Protein AF-A0A959W815-F1 (afdb_monomer)

Nearest PDB structures (foldseek):
  4oak-assembly1_A  TM=7.491E-01  e=1.387E-05  Enterococcus ga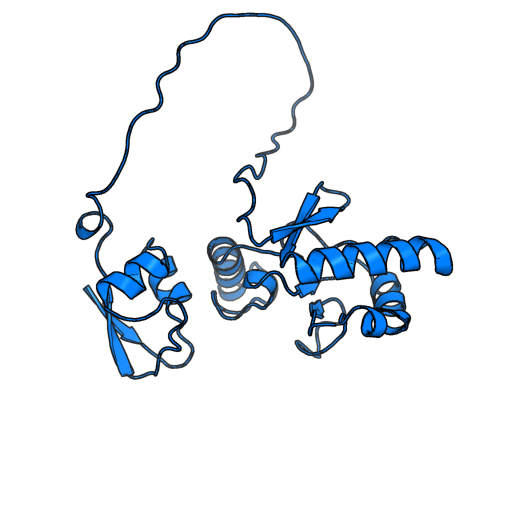llinarum
  4s3j-assembly3_C  TM=9.508E-01  e=6.699E-02  Bacillus cereus ATCC 10876
  4s3j-assembly1_A  TM=9.475E-01  e=1.200E-01  Bacillus cereus ATCC 10876
  4s3j-assembly2_B  TM=9.381E-01  e=1.200E-01  Bacillus cereus ATCC 10876
  4s3k-assembly1_A  TM=8.827E-01  e=1.457E-01  Priestia megaterium QM B1551

Foldseek 3Di:
DKDFAAPPDALQLVQVVQVHHLCRQQVQQVHDSPDDDDGRDIGDDDHPVVVPDDDDDDDDDDDDDDDDDDDDDDDDPDPDDDDDPQWDWDQDPVGTAIAGNLLRVLLNVLQVCCCVVPVDGWDAQDNLQFADALVVLCVQVVCVVVVNHDDGDHRPPDVSVNRFKGFTNDVVNLVSCCVCVVVSQKADDDDVVRSRMIGRPHD

Solvent-accessible surface area (backbone atoms only — not comparable to full-atom values): 11995 Å² total; per-residue (Å²): 90,78,46,68,38,49,87,89,54,37,52,48,32,58,13,52,79,60,77,39,49,33,59,56,42,17,56,70,60,77,47,59,61,86,48,81,62,56,61,74,41,74,44,57,44,73,52,71,77,78,65,67,83,78,86,88,83,79,90,81,84,84,89,79,90,87,79,92,84,86,88,79,94,74,95,71,86,72,89,76,74,80,74,59,91,66,50,21,70,37,69,41,101,90,44,76,43,42,17,26,40,67,46,15,52,30,48,56,51,49,29,52,48,34,40,71,80,70,67,41,78,62,42,52,58,47,90,68,23,26,30,36,54,52,67,58,37,37,57,41,24,54,28,26,77,71,70,78,40,62,94,55,53,58,41,77,66,43,58,26,60,65,12,36,24,35,29,41,65,44,74,66,52,43,55,50,38,75,72,53,20,70,82,45,18,29,38,80,82,59,66,89,88,42,80,43,43,32,35,49,77,62,120

Structure (mmCIF, N/CA/C/O backbone):
data_AF-A0A959W815-F1
#
_entry.id   AF-A0A959W815-F1
#
loop_
_atom_site.group_PDB
_atom_site.id
_atom_site.type_symbol
_atom_site.label_atom_id
_atom_site.label_alt_id
_atom_site.label_comp_id
_atom_site.label_asym_id
_atom_site.label_entity_id
_atom_site.label_seq_id
_atom_site.pdbx_PDB_ins_code
_atom_si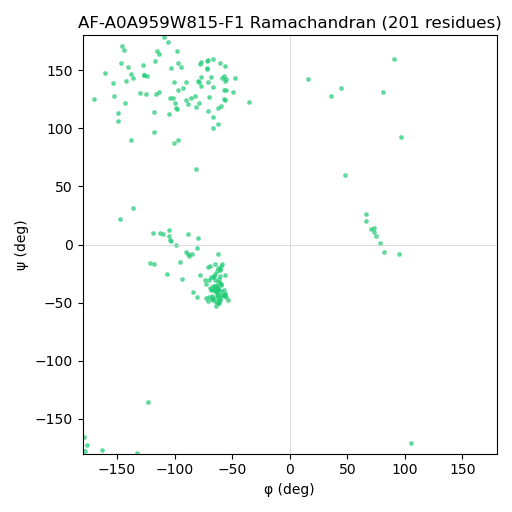te.Cartn_x
_atom_site.Cartn_y
_atom_site.Cartn_z
_atom_site.occupancy
_atom_site.B_iso_or_equiv
_atom_site.auth_seq_id
_atom_site.auth_comp_id
_atom_site.auth_asym_id
_atom_site.auth_atom_id
_atom_site.pdbx_PDB_model_num
ATOM 1 N N . MET A 1 1 ? 17.376 -4.414 -29.721 1.00 73.62 1 MET A N 1
ATOM 2 C CA . MET A 1 1 ? 18.253 -5.310 -28.922 1.00 73.62 1 MET A CA 1
ATOM 3 C C . MET A 1 1 ? 17.485 -6.585 -28.569 1.00 73.62 1 MET A C 1
ATOM 5 O O . MET A 1 1 ? 16.270 -6.580 -28.693 1.00 73.62 1 MET A O 1
ATOM 9 N N . THR A 1 2 ? 18.146 -7.673 -28.166 1.00 80.69 2 THR A N 1
ATOM 10 C CA . THR A 1 2 ? 17.479 -8.880 -27.636 1.00 80.69 2 THR A CA 1
ATOM 11 C C . THR A 1 2 ? 17.875 -9.105 -26.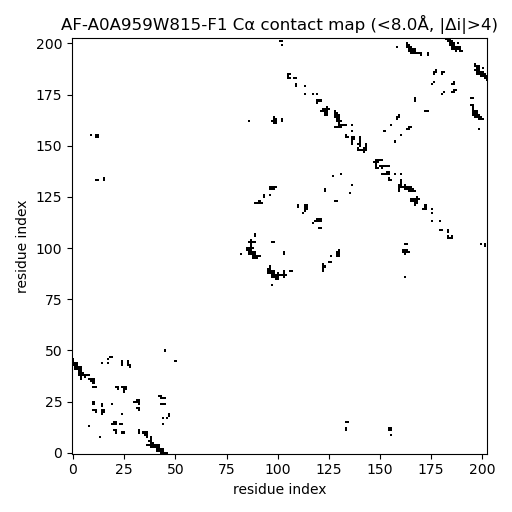182 1.00 80.69 2 THR A C 1
ATOM 13 O O . THR A 1 2 ? 19.069 -9.113 -25.882 1.00 80.69 2 THR A O 1
ATOM 16 N N . HIS A 1 3 ? 16.892 -9.308 -25.308 1.00 74.88 3 HIS A N 1
ATOM 17 C CA . HIS A 1 3 ? 17.060 -9.593 -23.882 1.00 74.88 3 HIS A CA 1
ATOM 18 C C . HIS A 1 3 ? 16.583 -11.015 -23.589 1.00 74.88 3 HIS A C 1
ATOM 20 O O . HIS A 1 3 ? 15.487 -11.384 -24.007 1.00 74.88 3 HIS A O 1
ATOM 26 N N . THR A 1 4 ? 17.380 -11.816 -22.885 1.00 77.81 4 THR A N 1
ATOM 27 C CA . THR A 1 4 ? 16.952 -13.147 -22.431 1.00 77.81 4 THR A CA 1
ATOM 28 C C . THR A 1 4 ? 16.503 -13.043 -20.985 1.00 77.81 4 THR A C 1
ATOM 30 O O . THR A 1 4 ? 17.320 -12.744 -20.120 1.00 77.81 4 THR A O 1
ATOM 33 N N . VAL A 1 5 ? 15.221 -13.315 -20.755 1.00 73.44 5 VAL A N 1
ATOM 34 C CA . VAL A 1 5 ? 14.564 -13.298 -19.446 1.00 73.44 5 VAL A CA 1
ATOM 35 C C . VAL A 1 5 ? 15.285 -14.251 -18.492 1.00 73.44 5 VAL A C 1
ATOM 37 O O . VAL A 1 5 ? 15.417 -15.441 -18.797 1.00 73.44 5 VAL A O 1
ATOM 40 N N . VAL A 1 6 ? 15.715 -13.759 -17.333 1.00 61.84 6 VAL A N 1
ATOM 41 C CA . VAL A 1 6 ? 16.215 -14.592 -16.225 1.00 61.84 6 VAL A CA 1
ATOM 42 C C . VAL A 1 6 ? 15.129 -14.827 -15.168 1.00 61.84 6 VAL A C 1
ATOM 44 O O . VAL A 1 6 ? 14.078 -14.187 -15.184 1.00 61.84 6 VAL A O 1
ATOM 47 N N . ASP A 1 7 ? 15.349 -15.785 -14.264 1.00 54.34 7 ASP A N 1
ATOM 48 C CA . ASP A 1 7 ? 14.388 -16.092 -13.197 1.00 54.34 7 ASP A CA 1
ATOM 49 C C . ASP A 1 7 ? 14.074 -14.847 -12.349 1.00 54.34 7 ASP A C 1
ATOM 51 O O . ASP A 1 7 ? 14.972 -14.222 -11.786 1.00 54.34 7 ASP A O 1
ATOM 55 N N . GLY A 1 8 ? 12.785 -14.512 -12.244 1.00 50.78 8 GLY A N 1
ATOM 56 C CA . GLY A 1 8 ? 12.282 -13.365 -11.482 1.00 50.78 8 GLY A CA 1
ATOM 57 C C . GLY A 1 8 ? 12.054 -12.080 -12.288 1.00 50.78 8 GLY A C 1
ATOM 58 O O . GLY A 1 8 ? 11.459 -11.149 -11.751 1.00 50.78 8 GLY A O 1
ATOM 59 N N . GLU A 1 9 ? 12.457 -12.008 -13.561 1.00 60.44 9 GLU A N 1
ATOM 60 C CA . GLU A 1 9 ? 12.148 -10.843 -14.400 1.00 60.44 9 GLU A CA 1
ATOM 61 C C . GLU A 1 9 ? 10.697 -10.836 -14.908 1.00 60.44 9 GLU A C 1
ATOM 63 O O . GLU A 1 9 ? 10.122 -11.863 -15.272 1.00 60.44 9 GLU A O 1
ATOM 68 N N . THR A 1 10 ? 10.119 -9.637 -14.994 1.00 69.56 10 THR A N 1
ATOM 69 C CA . THR A 1 10 ? 8.756 -9.386 -15.481 1.00 69.56 10 THR A CA 1
ATOM 70 C C . THR A 1 10 ? 8.770 -8.521 -16.741 1.00 69.56 10 THR A C 1
ATOM 72 O O . THR A 1 10 ? 9.723 -7.785 -17.005 1.00 69.56 10 THR A O 1
ATOM 75 N N . LEU A 1 11 ? 7.697 -8.585 -17.536 1.00 71.38 11 LEU A N 1
ATOM 76 C CA . LEU A 1 11 ? 7.580 -7.805 -18.773 1.00 71.38 11 LEU A CA 1
ATOM 77 C C . LEU A 1 11 ? 7.560 -6.295 -18.506 1.00 71.38 11 LEU A C 1
ATOM 79 O O . LEU A 1 11 ? 8.157 -5.531 -19.261 1.00 71.38 11 LEU A O 1
ATOM 83 N N . SER A 1 12 ? 6.939 -5.884 -17.400 1.00 57.88 12 SER A N 1
ATOM 84 C CA . SER A 1 12 ? 6.960 -4.511 -16.894 1.00 57.88 12 SER A CA 1
ATOM 85 C C . SER A 1 12 ? 8.357 -4.088 -16.433 1.00 57.88 12 SER A C 1
ATOM 87 O O . SER A 1 12 ? 8.819 -3.023 -16.836 1.00 57.88 12 SER A O 1
ATOM 89 N N . GLY A 1 13 ? 9.067 -4.930 -15.672 1.00 61.69 13 GLY A N 1
ATOM 90 C CA . GLY A 1 13 ? 10.437 -4.654 -15.225 1.00 61.69 13 GLY A CA 1
ATOM 91 C C . GLY A 1 13 ? 11.423 -4.474 -16.387 1.00 61.69 13 GLY A C 1
ATOM 92 O O . GLY A 1 13 ? 12.161 -3.489 -16.426 1.00 61.69 13 GLY A O 1
ATOM 93 N N . ILE A 1 14 ? 11.386 -5.366 -17.385 1.00 70.19 14 ILE A N 1
ATOM 94 C CA . ILE A 1 14 ? 12.248 -5.272 -18.579 1.00 70.19 14 ILE A CA 1
ATOM 95 C C . ILE A 1 14 ? 11.871 -4.054 -19.436 1.00 70.19 14 ILE A C 1
ATOM 97 O O . ILE A 1 14 ? 12.761 -3.378 -19.958 1.00 70.19 14 ILE A O 1
ATOM 101 N N . ALA A 1 15 ? 10.578 -3.734 -19.573 1.00 67.44 15 ALA A N 1
ATOM 102 C CA . ALA A 1 15 ? 10.140 -2.535 -20.286 1.00 67.44 15 ALA A CA 1
ATOM 103 C C . ALA A 1 15 ? 10.668 -1.261 -19.607 1.00 67.44 15 ALA A C 1
ATOM 105 O O . ALA A 1 15 ? 11.332 -0.450 -20.259 1.00 67.44 15 ALA A O 1
ATOM 106 N N . ALA A 1 16 ? 10.467 -1.139 -18.291 1.00 52.66 16 ALA A N 1
ATOM 107 C CA . ALA A 1 16 ? 10.906 0.002 -17.493 1.00 52.66 16 ALA A CA 1
ATOM 108 C C . ALA A 1 16 ? 12.430 0.204 -17.547 1.00 52.66 16 ALA A C 1
ATOM 110 O O . ALA A 1 16 ? 12.884 1.322 -17.791 1.00 52.66 16 ALA A O 1
ATOM 111 N N . ALA A 1 17 ? 13.217 -0.874 -17.436 1.00 59.62 17 ALA A N 1
ATOM 112 C CA . ALA A 1 17 ? 14.681 -0.837 -17.549 1.00 59.62 17 ALA A CA 1
ATOM 113 C C . ALA A 1 17 ? 15.191 -0.304 -18.906 1.00 59.62 17 ALA A C 1
ATOM 115 O O . ALA A 1 17 ? 16.342 0.116 -19.016 1.00 59.62 17 ALA A O 1
ATOM 116 N N . ASN A 1 18 ? 14.340 -0.299 -19.937 1.00 63.97 18 ASN A N 1
ATOM 117 C CA . ASN A 1 18 ? 14.647 0.196 -21.279 1.00 63.97 18 ASN A CA 1
ATOM 118 C C . ASN A 1 18 ? 13.857 1.472 -21.649 1.00 63.97 18 ASN A C 1
ATOM 120 O O . ASN A 1 18 ? 13.883 1.903 -22.802 1.00 63.97 18 ASN A O 1
ATOM 124 N N . GLY A 1 19 ? 13.165 2.092 -20.683 1.00 57.06 19 GLY A N 1
ATOM 125 C CA . GLY A 1 19 ? 12.368 3.310 -20.879 1.00 57.06 19 GLY A CA 1
ATOM 126 C C . GLY A 1 19 ? 11.054 3.110 -21.647 1.00 57.06 19 GLY A C 1
ATOM 127 O O . GLY A 1 19 ? 10.461 4.084 -22.107 1.00 57.06 19 GLY A O 1
ATOM 128 N N . LEU A 1 20 ? 10.604 1.865 -21.812 1.00 70.44 20 LEU A N 1
ATOM 129 C CA . LEU A 1 20 ? 9.392 1.488 -22.541 1.00 70.44 20 LEU A CA 1
ATOM 130 C C . LEU A 1 20 ? 8.212 1.286 -21.579 1.00 70.44 20 LEU A C 1
ATOM 132 O O . LEU A 1 20 ? 8.403 0.927 -20.418 1.00 70.44 20 LEU A O 1
ATOM 136 N N . SER A 1 21 ? 6.977 1.428 -22.072 1.00 68.44 21 SER A N 1
ATOM 137 C CA . SER A 1 21 ? 5.811 0.891 -21.354 1.00 68.44 21 SER A CA 1
ATOM 138 C C . SER A 1 21 ? 5.690 -0.621 -21.553 1.00 68.44 21 SER A C 1
ATOM 140 O O . SER A 1 21 ? 6.136 -1.155 -22.575 1.00 68.44 21 SER A O 1
ATOM 142 N N . THR A 1 22 ? 5.032 -1.304 -20.612 1.00 67.31 22 THR A N 1
ATOM 143 C CA . THR A 1 22 ? 4.722 -2.738 -20.715 1.00 67.31 22 THR A CA 1
ATOM 144 C C . THR A 1 22 ? 3.994 -3.047 -22.023 1.00 67.31 22 THR A C 1
ATOM 146 O O . THR A 1 22 ? 4.440 -3.917 -22.760 1.00 67.31 22 THR A O 1
ATOM 149 N N . GLU A 1 23 ? 2.958 -2.281 -22.388 1.00 70.81 23 GLU A N 1
ATOM 150 C CA . GLU A 1 23 ? 2.244 -2.399 -23.671 1.00 70.81 23 GLU A CA 1
ATOM 151 C C . GLU A 1 23 ? 3.167 -2.233 -24.883 1.00 70.81 23 GLU A C 1
ATOM 153 O O . GLU A 1 23 ? 3.007 -2.945 -25.874 1.00 70.81 23 GLU A O 1
ATOM 158 N N . THR A 1 24 ? 4.138 -1.316 -24.826 1.00 72.44 24 THR A N 1
ATOM 159 C CA . THR A 1 24 ? 5.079 -1.088 -25.935 1.00 72.44 24 THR A CA 1
ATOM 160 C C . THR A 1 24 ? 5.986 -2.299 -26.122 1.00 72.44 24 THR A C 1
ATOM 162 O O . THR A 1 24 ? 6.125 -2.791 -27.239 1.00 72.44 24 THR A O 1
ATOM 165 N N . LEU A 1 25 ? 6.560 -2.836 -25.040 1.00 78.81 25 LEU A N 1
ATOM 166 C CA . LEU A 1 25 ? 7.398 -4.033 -25.126 1.00 78.81 25 LEU A CA 1
ATOM 167 C C . LEU A 1 25 ? 6.575 -5.292 -25.459 1.00 78.81 25 LEU A C 1
ATOM 169 O O . LEU A 1 25 ? 7.028 -6.130 -26.238 1.00 78.81 25 LEU A O 1
ATOM 173 N N . ALA A 1 26 ? 5.360 -5.413 -24.923 1.00 74.88 26 ALA A N 1
ATOM 174 C CA . ALA A 1 26 ? 4.447 -6.524 -25.177 1.00 74.88 26 ALA A CA 1
ATOM 175 C C . ALA A 1 26 ? 4.019 -6.583 -26.650 1.00 74.88 26 ALA A C 1
ATOM 177 O O . ALA A 1 26 ? 4.219 -7.599 -27.318 1.00 74.88 26 ALA A O 1
ATOM 178 N N . SER A 1 27 ? 3.521 -5.464 -27.186 1.00 75.81 27 SER A N 1
ATOM 179 C CA . SER A 1 27 ? 3.107 -5.352 -28.590 1.00 75.81 27 SER A CA 1
ATOM 180 C C . SER A 1 27 ? 4.273 -5.540 -29.562 1.00 75.81 27 SER A C 1
ATOM 182 O O . SER A 1 27 ? 4.101 -6.219 -30.573 1.00 75.81 27 SER A O 1
ATOM 184 N N . TRP A 1 28 ? 5.474 -5.053 -29.227 1.00 83.56 28 TRP A N 1
ATOM 185 C CA . TRP A 1 28 ? 6.686 -5.298 -30.018 1.00 83.56 28 TRP A CA 1
ATOM 186 C C . TRP A 1 28 ? 7.056 -6.789 -30.113 1.00 83.56 28 TRP A C 1
ATOM 188 O O . TRP A 1 28 ? 7.622 -7.229 -31.112 1.00 83.56 28 TRP A O 1
ATOM 198 N N . ASN A 1 29 ? 6.712 -7.578 -29.091 1.00 83.44 29 ASN A N 1
ATOM 199 C CA . ASN A 1 29 ? 6.950 -9.022 -29.041 1.00 83.44 29 ASN A CA 1
ATOM 200 C C . ASN A 1 29 ? 5.725 -9.873 -29.421 1.00 83.44 29 ASN A C 1
ATOM 202 O O . ASN A 1 29 ? 5.821 -11.098 -29.428 1.00 83.44 29 ASN A O 1
ATOM 206 N N . GLY A 1 30 ? 4.585 -9.255 -29.749 1.00 81.06 30 GLY A N 1
ATOM 207 C CA . GLY A 1 30 ? 3.348 -9.966 -30.084 1.00 81.06 30 GLY A CA 1
ATOM 208 C C . GLY A 1 30 ? 2.722 -10.742 -28.916 1.00 81.06 30 GLY A C 1
ATOM 209 O O . GLY A 1 30 ? 2.020 -11.724 -29.153 1.00 81.06 30 GLY A O 1
ATOM 210 N N . ILE A 1 31 ? 2.978 -10.324 -27.672 1.00 81.88 31 ILE A N 1
ATOM 211 C CA . ILE A 1 31 ? 2.458 -10.937 -26.436 1.00 81.88 31 ILE A CA 1
ATOM 212 C C . ILE A 1 31 ? 1.497 -9.978 -25.708 1.00 81.88 31 ILE A C 1
ATOM 214 O O . ILE A 1 31 ? 1.484 -8.783 -25.996 1.00 81.88 31 ILE A O 1
ATOM 218 N N . SER A 1 32 ? 0.686 -10.481 -24.766 1.00 69.38 32 SER A N 1
ATOM 219 C CA . SER A 1 32 ? -0.133 -9.609 -23.897 1.00 69.38 32 SER A CA 1
ATOM 220 C C . SER A 1 32 ? 0.752 -8.881 -22.885 1.00 69.38 32 SER A C 1
ATOM 222 O O . SER A 1 32 ? 1.760 -9.449 -22.456 1.00 69.38 32 SER A O 1
ATOM 224 N N . SER A 1 33 ? 0.375 -7.682 -22.437 1.00 61.09 33 SER A N 1
ATOM 225 C CA . SER A 1 33 ? 1.078 -7.014 -21.330 1.00 61.09 33 SER A CA 1
ATOM 226 C C . SER A 1 33 ? 0.946 -7.773 -20.002 1.00 61.09 33 SER A C 1
ATOM 228 O O . SER A 1 33 ? 1.87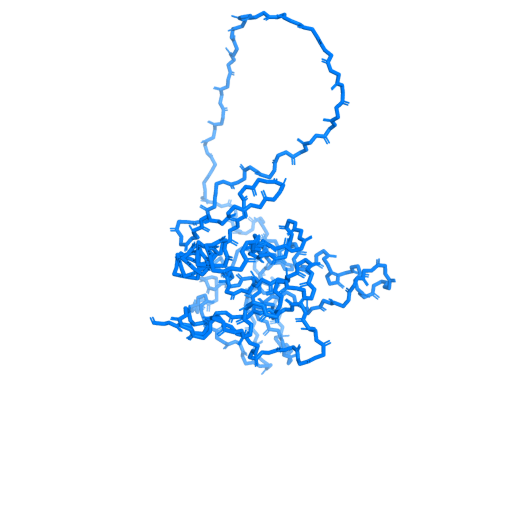5 -7.743 -19.201 1.00 61.09 33 SER A O 1
ATOM 230 N N . ASP A 1 34 ? -0.118 -8.566 -19.834 1.00 63.88 34 ASP A N 1
ATOM 231 C CA . ASP A 1 34 ? -0.324 -9.483 -18.696 1.00 63.88 34 ASP A CA 1
ATOM 232 C C . ASP A 1 34 ? 0.457 -10.812 -18.803 1.00 63.88 34 ASP A C 1
ATOM 234 O O . ASP A 1 34 ? 0.246 -11.734 -18.012 1.00 63.88 34 ASP A O 1
ATOM 238 N N . THR A 1 35 ? 1.317 -10.981 -19.816 1.00 64.50 35 THR A N 1
ATOM 239 C CA . THR A 1 35 ? 2.022 -12.255 -20.032 1.00 64.50 35 THR A CA 1
ATOM 240 C C . THR A 1 35 ? 3.077 -12.478 -18.952 1.00 64.50 35 THR A C 1
ATOM 242 O O . THR A 1 35 ? 4.092 -11.781 -18.909 1.00 64.50 35 THR A O 1
ATOM 245 N N . LEU A 1 36 ? 2.886 -13.516 -18.134 1.00 63.84 36 LEU A N 1
ATOM 246 C CA . LEU A 1 36 ? 3.937 -14.045 -17.266 1.00 63.84 36 LEU A CA 1
ATOM 247 C C . LEU A 1 36 ? 5.118 -14.515 -18.121 1.00 63.84 36 LEU A C 1
ATOM 249 O O . LEU A 1 36 ? 4.978 -15.417 -18.951 1.00 63.84 36 LEU A O 1
ATOM 253 N N . LEU A 1 37 ? 6.284 -13.906 -17.914 1.00 69.00 37 LEU A N 1
ATOM 254 C CA . LEU A 1 37 ? 7.494 -14.300 -18.619 1.00 69.00 37 LEU A CA 1
ATOM 255 C C . LEU A 1 37 ? 8.079 -15.575 -18.015 1.00 69.00 37 LEU A C 1
ATOM 257 O O . LEU A 1 37 ? 8.180 -15.728 -16.800 1.00 69.00 37 LEU A O 1
ATOM 261 N N . ILE A 1 38 ? 8.484 -16.487 -18.894 1.00 69.56 38 ILE A N 1
ATOM 262 C CA . ILE A 1 38 ? 9.177 -17.722 -18.528 1.00 69.56 38 ILE A CA 1
ATOM 263 C C . ILE A 1 38 ? 10.677 -17.471 -18.698 1.00 69.56 38 ILE A C 1
ATOM 265 O O . ILE A 1 38 ? 11.099 -16.944 -19.733 1.00 69.56 38 ILE A O 1
ATOM 269 N N . SER A 1 39 ? 11.492 -17.855 -17.719 1.00 55.81 39 SER A N 1
ATOM 270 C CA . SER A 1 39 ? 12.946 -17.737 -17.822 1.00 55.81 39 SER A CA 1
ATOM 271 C C . SER A 1 39 ? 13.500 -18.520 -19.021 1.00 55.81 39 SER A C 1
ATOM 273 O O . SER A 1 39 ? 12.981 -19.560 -19.429 1.00 55.81 39 SER A O 1
ATOM 275 N N . GLY A 1 40 ? 14.525 -17.958 -19.661 1.00 49.94 40 GLY A N 1
ATOM 276 C CA . GLY A 1 40 ? 15.039 -18.417 -20.952 1.00 49.94 40 GLY A CA 1
ATOM 277 C C . GLY A 1 40 ? 14.263 -17.913 -22.178 1.00 49.94 40 GLY A C 1
ATOM 278 O O . GLY A 1 40 ? 14.728 -18.123 -23.297 1.00 49.94 40 GLY A O 1
ATOM 279 N N . THR A 1 41 ? 13.130 -17.217 -22.014 1.00 75.94 41 THR A N 1
ATOM 280 C CA . THR A 1 41 ? 12.450 -16.533 -23.133 1.00 75.94 41 THR A CA 1
ATOM 281 C C . THR A 1 41 ? 13.318 -15.386 -23.650 1.00 75.94 41 THR A C 1
ATOM 283 O O . THR A 1 41 ? 13.843 -14.605 -22.862 1.00 75.94 41 THR A O 1
ATOM 286 N N . THR A 1 42 ? 13.457 -15.234 -24.968 1.00 80.31 42 THR A N 1
ATOM 287 C CA . THR A 1 42 ? 14.135 -14.073 -25.567 1.00 80.31 42 THR A CA 1
ATOM 288 C C . THR A 1 42 ? 13.111 -13.057 -26.061 1.00 80.31 42 THR A C 1
ATOM 290 O O . THR A 1 42 ? 12.299 -13.369 -26.929 1.00 80.31 42 THR A O 1
ATOM 293 N N . LEU A 1 43 ? 13.183 -11.831 -25.544 1.00 84.19 43 LEU A N 1
ATOM 294 C CA . LEU A 1 43 ? 12.393 -10.683 -25.985 1.00 84.19 43 LEU A CA 1
ATOM 295 C C . LEU A 1 43 ? 13.223 -9.776 -26.897 1.00 84.19 43 LEU A C 1
ATOM 297 O O . LEU A 1 43 ? 14.393 -9.494 -26.637 1.00 84.19 43 LEU A O 1
ATOM 301 N N . SER A 1 44 ? 12.596 -9.263 -27.949 1.00 82.50 44 SER A N 1
ATOM 302 C CA . SER A 1 44 ? 13.092 -8.127 -28.721 1.00 82.50 44 SER A CA 1
ATOM 303 C C . SER A 1 44 ? 12.733 -6.833 -27.999 1.00 82.50 44 SER A C 1
ATOM 305 O O . SER A 1 44 ? 11.562 -6.515 -27.818 1.00 82.50 44 SER A O 1
ATOM 307 N N . VAL A 1 45 ? 13.746 -6.075 -27.600 1.00 82.44 45 VAL A N 1
ATOM 308 C CA . VAL A 1 45 ? 13.604 -4.778 -26.937 1.00 82.44 45 VAL A CA 1
ATOM 309 C C . VAL A 1 45 ? 13.943 -3.679 -27.951 1.00 82.44 45 VAL A C 1
ATOM 311 O O . VAL A 1 45 ? 15.105 -3.609 -28.378 1.00 82.44 45 VAL A O 1
ATOM 314 N N . PRO A 1 46 ? 12.981 -2.848 -28.387 1.00 73.56 46 PRO A N 1
ATOM 315 C CA . PRO A 1 46 ? 13.268 -1.706 -29.248 1.00 73.56 46 PRO A CA 1
ATOM 316 C C . PRO A 1 46 ? 13.979 -0.595 -28.471 1.00 73.56 46 PRO A C 1
ATOM 318 O O . PRO A 1 46 ? 13.780 -0.427 -27.270 1.00 73.56 46 PRO A O 1
ATOM 321 N N . SER A 1 47 ? 14.785 0.203 -29.164 1.00 74.44 47 SER A N 1
ATOM 322 C CA . SER A 1 47 ? 15.239 1.491 -28.643 1.00 74.44 47 SER A CA 1
ATOM 323 C C . SER A 1 47 ? 14.133 2.546 -28.750 1.00 74.44 47 SER A C 1
ATOM 325 O O . SER A 1 47 ? 13.267 2.475 -29.622 1.00 74.44 47 SER A O 1
ATOM 327 N N . LEU A 1 48 ? 14.210 3.590 -27.920 1.00 59.16 48 LEU A N 1
ATOM 328 C CA . LEU A 1 48 ? 13.260 4.713 -27.940 1.00 59.16 48 LEU A CA 1
ATOM 329 C C . LEU A 1 48 ? 13.151 5.404 -29.315 1.00 59.16 48 LEU A C 1
ATOM 331 O O . LEU A 1 48 ? 12.109 5.966 -29.651 1.00 59.16 48 LEU A O 1
ATOM 335 N N . ALA A 1 49 ? 14.213 5.338 -30.126 1.00 61.00 49 ALA A N 1
ATOM 336 C CA . ALA A 1 49 ? 14.227 5.845 -31.497 1.00 61.00 49 ALA A CA 1
ATOM 337 C C . ALA A 1 49 ? 13.438 4.954 -32.478 1.00 61.00 49 ALA A C 1
ATOM 339 O O . ALA A 1 49 ? 12.860 5.469 -33.431 1.00 61.00 49 ALA A O 1
ATOM 340 N N . GLU A 1 50 ? 13.376 3.640 -32.242 1.00 62.34 50 GLU A N 1
ATOM 341 C CA . GLU A 1 50 ? 12.606 2.685 -33.056 1.00 62.34 50 GLU A CA 1
ATOM 342 C C . GLU A 1 50 ? 11.101 2.732 -32.733 1.00 62.34 50 GLU A C 1
ATOM 344 O O . GLU A 1 50 ? 10.277 2.472 -33.606 1.00 62.34 50 GLU A O 1
ATOM 349 N N . THR A 1 51 ? 10.724 3.132 -31.513 1.00 58.28 51 THR A N 1
ATOM 350 C CA . THR A 1 51 ? 9.320 3.352 -31.102 1.00 58.28 51 THR A CA 1
ATOM 351 C C . THR A 1 51 ? 8.776 4.747 -31.449 1.00 58.28 51 THR A C 1
ATOM 353 O O . THR A 1 51 ? 7.588 5.017 -31.280 1.00 58.28 51 THR A O 1
ATOM 356 N N . GLY A 1 52 ? 9.626 5.662 -31.921 1.00 45.59 52 GLY A N 1
ATOM 357 C CA . GLY A 1 52 ? 9.309 7.083 -32.093 1.00 45.59 52 GLY A CA 1
ATOM 358 C C . GLY A 1 52 ? 8.542 7.442 -33.372 1.00 45.59 52 GLY A C 1
ATOM 359 O O . GLY A 1 52 ? 9.076 8.180 -34.197 1.00 45.59 52 GLY A O 1
ATOM 360 N N . ALA A 1 53 ? 7.294 6.975 -33.538 1.00 42.09 53 ALA A N 1
ATOM 361 C CA . ALA A 1 53 ? 6.458 7.358 -34.692 1.00 42.09 53 ALA A CA 1
ATOM 362 C C . ALA A 1 53 ? 4.926 7.453 -34.461 1.00 42.09 53 ALA A C 1
ATOM 364 O O . ALA A 1 53 ? 4.178 7.415 -35.434 1.00 42.09 53 ALA A O 1
ATOM 365 N N . ALA A 1 54 ? 4.439 7.624 -33.224 1.00 36.88 54 ALA A N 1
ATOM 366 C CA . ALA A 1 54 ? 3.088 8.141 -32.919 1.00 36.88 54 ALA A CA 1
ATOM 367 C C . ALA A 1 54 ? 2.954 8.452 -31.411 1.00 36.88 54 ALA A C 1
ATOM 369 O O . ALA A 1 54 ? 3.183 7.576 -30.592 1.00 36.88 54 ALA A O 1
ATOM 370 N N . GLY A 1 55 ? 2.576 9.649 -30.961 1.00 30.73 55 GLY A N 1
ATOM 371 C CA . GLY A 1 55 ? 2.446 10.908 -31.688 1.00 30.73 55 GLY A CA 1
ATOM 372 C C . GLY A 1 55 ? 2.630 12.089 -30.732 1.00 30.73 55 GLY A C 1
ATOM 373 O O . GLY A 1 55 ? 2.139 12.067 -29.607 1.00 30.73 55 GLY A O 1
ATOM 374 N N . ALA A 1 56 ? 3.338 13.121 -31.187 1.00 40.12 56 ALA A N 1
ATOM 375 C CA . ALA A 1 56 ? 3.519 14.368 -30.456 1.00 40.12 56 ALA A CA 1
ATOM 376 C C . ALA A 1 56 ? 2.915 15.522 -31.265 1.00 40.12 56 ALA A C 1
ATOM 378 O O . ALA A 1 56 ? 3.423 15.864 -32.330 1.00 40.12 56 ALA A O 1
ATOM 379 N N . THR A 1 57 ? 1.853 16.133 -30.739 1.00 32.41 57 THR A N 1
ATOM 380 C CA . THR A 1 57 ? 1.368 17.454 -31.169 1.00 32.41 57 THR A CA 1
ATOM 381 C C . THR A 1 57 ? 0.989 18.245 -29.920 1.00 32.41 57 THR A C 1
ATOM 383 O O . THR A 1 57 ? -0.060 18.019 -29.328 1.00 32.41 57 THR A O 1
ATOM 386 N N . THR A 1 58 ? 1.938 18.990 -29.360 1.00 30.34 58 THR A N 1
ATOM 387 C CA . THR A 1 58 ? 2.104 20.439 -29.594 1.00 30.34 58 THR A CA 1
ATOM 388 C C . THR A 1 58 ? 1.433 21.243 -28.486 1.00 30.34 58 THR A C 1
ATOM 390 O O . THR A 1 58 ? 0.263 21.603 -28.567 1.00 30.34 58 THR A O 1
ATOM 393 N N . ALA A 1 59 ? 2.221 21.573 -27.464 1.00 35.03 59 ALA A N 1
ATOM 394 C CA . ALA A 1 59 ? 1.920 22.708 -26.606 1.00 35.03 59 ALA A CA 1
ATOM 395 C C . ALA A 1 59 ? 2.153 24.010 -27.388 1.00 35.03 59 ALA A C 1
ATOM 397 O O . ALA A 1 59 ? 3.132 24.138 -28.127 1.00 35.03 59 ALA A O 1
ATOM 398 N N . THR A 1 60 ? 1.279 24.997 -27.215 1.00 26.86 60 THR A N 1
ATOM 399 C CA . THR A 1 60 ? 1.547 26.390 -27.591 1.00 26.86 60 THR A CA 1
ATOM 400 C C . THR A 1 60 ? 0.790 27.294 -26.627 1.00 26.86 60 THR A C 1
ATOM 402 O O . THR A 1 60 ? -0.428 27.405 -26.705 1.00 26.86 60 THR A O 1
ATOM 405 N N . ASP A 1 61 ? 1.532 27.916 -25.716 1.00 34.97 61 ASP A N 1
ATOM 406 C CA . ASP A 1 61 ? 1.115 29.118 -24.987 1.00 34.97 61 ASP A CA 1
ATOM 407 C C . ASP A 1 61 ? 1.669 30.346 -25.748 1.00 34.97 61 ASP A C 1
ATOM 409 O O . ASP A 1 61 ? 2.664 30.202 -26.474 1.00 34.97 61 ASP A O 1
ATOM 413 N N . PRO A 1 62 ? 1.035 31.532 -25.669 1.00 40.25 62 PRO A N 1
ATOM 414 C CA . PRO A 1 62 ? 1.517 32.489 -24.668 1.00 40.25 62 PRO A CA 1
ATOM 415 C C . PRO A 1 62 ? 0.430 33.342 -23.974 1.00 40.25 62 PRO A C 1
ATOM 417 O O . PRO A 1 62 ? -0.245 34.156 -24.603 1.00 40.25 62 PRO A O 1
ATOM 420 N N . ALA A 1 63 ? 0.393 33.230 -22.646 1.00 32.81 63 ALA A N 1
ATOM 421 C CA . ALA A 1 63 ? 0.369 34.282 -21.623 1.00 32.81 63 ALA A CA 1
ATOM 422 C C . ALA A 1 63 ? -0.384 35.620 -21.845 1.00 32.81 63 ALA A C 1
ATOM 424 O O . ALA A 1 63 ? -0.020 36.445 -22.683 1.00 32.81 63 ALA A O 1
ATOM 425 N N . ALA A 1 64 ? -1.241 35.958 -20.867 1.00 31.53 64 ALA A N 1
ATOM 426 C CA . ALA A 1 64 ? -1.435 37.336 -20.393 1.00 31.53 64 ALA A CA 1
ATOM 427 C C . ALA A 1 64 ? -1.825 37.396 -18.892 1.00 31.53 64 ALA A C 1
ATOM 429 O O . ALA A 1 64 ? -2.895 36.937 -18.510 1.00 31.53 64 ALA A O 1
ATOM 430 N N . ALA A 1 65 ? -0.909 37.951 -18.081 1.00 32.06 65 ALA A N 1
ATOM 431 C CA . ALA A 1 65 ? -1.058 38.881 -16.936 1.00 32.06 65 ALA A CA 1
ATOM 432 C C . ALA A 1 65 ? -2.456 39.069 -16.269 1.00 32.06 65 ALA A C 1
ATOM 434 O O . ALA A 1 65 ? -3.456 39.219 -16.957 1.00 32.06 65 ALA A O 1
ATOM 435 N N . THR A 1 66 ? -2.632 39.227 -14.943 1.00 27.81 66 THR A N 1
ATOM 436 C CA . THR A 1 66 ? -1.747 39.609 -13.797 1.00 27.81 66 THR A CA 1
ATOM 437 C C . THR A 1 66 ? -2.455 39.188 -12.464 1.00 27.81 66 THR A C 1
ATOM 439 O O . THR A 1 66 ? -3.522 38.594 -12.556 1.00 27.81 66 THR A O 1
ATOM 442 N N . THR A 1 67 ? -2.030 39.396 -11.198 1.00 27.16 67 THR A N 1
ATOM 443 C CA . THR A 1 67 ? -1.026 40.263 -10.516 1.00 27.16 67 THR A CA 1
ATOM 44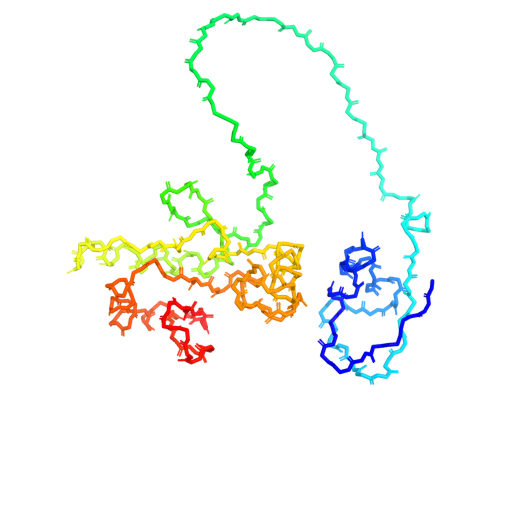4 C C . THR A 1 67 ? -0.686 39.695 -9.110 1.00 27.16 67 THR A C 1
ATOM 446 O O . THR A 1 67 ? -1.588 39.180 -8.464 1.00 27.16 67 THR A O 1
ATOM 449 N N . THR A 1 68 ? 0.563 39.885 -8.648 1.00 24.75 68 THR A N 1
ATOM 450 C CA . THR A 1 68 ? 1.021 40.384 -7.309 1.00 24.75 68 THR A CA 1
ATOM 451 C C . THR A 1 68 ? 0.384 39.858 -5.989 1.00 24.75 68 THR A C 1
ATOM 453 O O . THR A 1 68 ? -0.825 39.972 -5.841 1.00 24.75 68 THR A O 1
ATOM 456 N N . ASP A 1 69 ? 1.066 39.479 -4.885 1.00 36.00 69 ASP A N 1
ATOM 457 C CA . ASP A 1 69 ? 2.470 39.156 -4.474 1.00 36.00 69 ASP A CA 1
ATOM 458 C C . ASP A 1 69 ? 2.439 38.755 -2.942 1.00 36.00 69 ASP A C 1
ATOM 460 O O . ASP A 1 69 ? 1.334 38.650 -2.405 1.00 36.00 69 ASP A O 1
ATOM 464 N N . PRO A 1 70 ? 3.541 38.672 -2.152 1.00 45.19 70 PRO A N 1
ATOM 465 C CA . PRO A 1 70 ? 4.544 37.597 -2.012 1.00 45.19 70 PRO A CA 1
ATOM 466 C C . PRO A 1 70 ? 4.524 36.788 -0.675 1.00 45.19 70 PRO A C 1
ATOM 468 O O . PRO A 1 70 ? 3.877 37.157 0.301 1.00 45.19 70 PRO A O 1
ATOM 471 N N . ALA A 1 71 ? 5.442 35.802 -0.615 1.00 32.81 71 ALA A N 1
ATOM 472 C CA . ALA A 1 71 ? 6.065 35.148 0.560 1.00 32.81 71 ALA A CA 1
ATOM 473 C C . ALA A 1 71 ? 5.261 34.030 1.285 1.00 32.81 71 ALA A C 1
ATOM 475 O O . ALA A 1 71 ? 4.095 34.197 1.608 1.00 32.81 71 ALA A O 1
ATOM 476 N N . THR A 1 72 ? 5.822 32.847 1.593 1.00 29.81 72 THR A N 1
ATOM 477 C CA . THR A 1 72 ? 7.247 32.452 1.702 1.00 29.81 72 THR A CA 1
ATOM 478 C C . THR A 1 72 ? 7.532 31.075 1.082 1.00 29.81 72 THR A C 1
ATOM 480 O O . THR A 1 72 ? 6.726 30.156 1.162 1.00 29.81 72 THR A O 1
ATOM 483 N N . THR A 1 73 ? 8.733 30.938 0.518 1.00 31.69 73 THR A N 1
ATOM 484 C CA . THR A 1 73 ? 9.391 29.727 0.001 1.00 31.69 73 THR A CA 1
ATOM 485 C C . THR A 1 73 ? 9.118 28.424 0.767 1.00 31.69 73 THR A C 1
ATOM 487 O O . THR A 1 73 ? 9.543 28.281 1.909 1.00 31.69 73 THR A O 1
ATOM 490 N N . THR A 1 74 ? 8.597 27.400 0.081 1.00 27.86 74 THR A N 1
ATOM 491 C CA . THR A 1 74 ? 9.123 26.018 0.151 1.00 27.86 74 THR A CA 1
ATOM 492 C C . THR A 1 74 ? 8.815 25.298 -1.164 1.00 27.86 74 THR A C 1
ATOM 494 O O . THR A 1 74 ? 7.675 25.283 -1.623 1.00 27.86 74 THR A O 1
ATOM 497 N N . THR A 1 75 ? 9.835 24.708 -1.787 1.00 29.41 75 THR A N 1
ATOM 498 C CA . THR A 1 75 ? 9.700 23.940 -3.031 1.00 29.41 75 THR A CA 1
ATOM 499 C C . THR A 1 75 ? 8.879 22.677 -2.784 1.00 29.41 75 THR A C 1
ATOM 501 O O . THR A 1 75 ? 9.366 21.749 -2.147 1.00 29.41 75 THR A O 1
ATOM 504 N N . THR A 1 76 ? 7.658 22.621 -3.316 1.00 27.53 76 THR A N 1
ATOM 505 C CA . THR A 1 76 ? 6.854 21.390 -3.346 1.00 27.53 76 THR A CA 1
ATOM 506 C C . THR A 1 76 ? 6.596 21.025 -4.800 1.00 27.53 76 THR A C 1
ATOM 508 O O . THR A 1 76 ? 5.696 21.572 -5.439 1.00 27.53 76 THR A O 1
ATOM 511 N N . THR A 1 77 ? 7.411 20.121 -5.347 1.00 30.88 77 THR A N 1
ATOM 512 C CA . THR A 1 77 ? 7.153 19.532 -6.665 1.00 30.88 77 THR A CA 1
ATOM 513 C C . THR A 1 77 ? 5.891 18.689 -6.553 1.00 30.88 77 THR A C 1
ATOM 515 O O . THR A 1 77 ? 5.912 17.582 -6.021 1.00 30.88 77 THR A O 1
A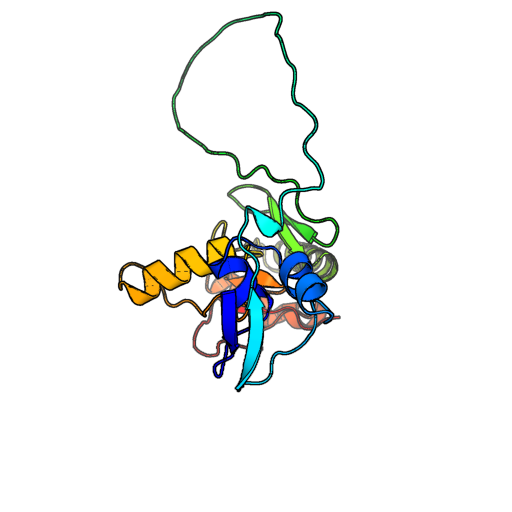TOM 518 N N . THR A 1 78 ? 4.773 19.251 -7.006 1.00 35.97 78 THR A N 1
ATOM 519 C CA . THR A 1 78 ? 3.475 18.579 -6.992 1.00 35.97 78 THR A CA 1
ATOM 520 C C . THR A 1 78 ? 3.553 17.331 -7.865 1.00 35.97 78 THR A C 1
ATOM 522 O O . THR A 1 78 ? 3.771 17.427 -9.072 1.00 35.97 78 THR A O 1
ATOM 525 N N . THR A 1 79 ? 3.355 16.163 -7.250 1.00 39.19 79 THR A N 1
ATOM 526 C CA . THR A 1 79 ? 3.060 14.922 -7.974 1.00 39.19 79 THR A CA 1
ATOM 527 C C . THR A 1 79 ? 1.742 15.141 -8.711 1.00 39.19 79 THR A C 1
ATOM 529 O O . THR A 1 79 ? 0.687 15.212 -8.091 1.00 39.19 79 THR A O 1
ATOM 532 N N . GLY A 1 80 ? 1.832 15.363 -10.023 1.00 34.31 80 GLY A N 1
ATOM 533 C CA . GLY A 1 80 ? 0.762 15.954 -10.831 1.00 34.31 80 GLY A CA 1
ATOM 534 C C . GLY A 1 80 ? 0.530 15.249 -12.163 1.00 34.31 80 GLY A C 1
ATOM 535 O O . GLY A 1 80 ? 0.154 15.895 -13.137 1.00 34.31 80 GLY A O 1
ATOM 536 N N . ILE A 1 81 ? 0.756 13.935 -12.221 1.00 40.41 81 ILE A N 1
ATOM 537 C CA . ILE A 1 81 ? 0.120 13.095 -13.240 1.00 40.41 81 ILE A CA 1
ATOM 538 C C . ILE A 1 81 ? -1.246 12.719 -12.667 1.00 40.41 81 ILE A C 1
ATOM 540 O O . ILE A 1 81 ? -1.316 12.222 -11.544 1.00 40.41 81 ILE A O 1
ATOM 544 N N . ALA A 1 82 ? -2.327 12.979 -13.407 1.00 42.16 82 ALA A N 1
ATOM 545 C CA . ALA A 1 82 ? -3.650 12.512 -13.005 1.00 42.16 82 ALA A CA 1
ATOM 546 C C . ALA A 1 82 ? -3.607 10.979 -12.845 1.00 42.16 82 ALA A C 1
ATOM 548 O O . ALA A 1 82 ? -3.058 10.309 -13.726 1.00 42.16 82 ALA A O 1
ATOM 549 N N . PRO A 1 83 ? -4.136 10.416 -11.744 1.00 57.31 83 PRO A N 1
ATOM 550 C CA . PRO A 1 83 ? -4.071 8.981 -11.501 1.00 57.31 83 PRO A CA 1
ATOM 551 C C . PRO A 1 83 ? -4.715 8.220 -12.665 1.00 57.31 83 PRO A C 1
ATOM 553 O O . PRO A 1 83 ? -5.689 8.677 -13.270 1.00 57.31 83 PRO A O 1
ATOM 556 N N . ALA A 1 84 ? -4.165 7.049 -12.988 1.00 64.38 84 ALA A N 1
ATOM 557 C CA . ALA A 1 84 ? -4.756 6.170 -13.987 1.00 64.38 84 ALA A CA 1
ATOM 558 C C . ALA A 1 84 ? -6.215 5.852 -13.613 1.00 64.38 84 ALA A C 1
ATOM 560 O O . ALA A 1 84 ? -6.527 5.669 -12.444 1.00 64.38 84 ALA A O 1
ATOM 561 N N . SER A 1 85 ? -7.110 5.766 -14.602 1.00 72.31 85 SER A N 1
ATOM 562 C CA . SER A 1 85 ? -8.569 5.694 -14.365 1.00 72.31 85 SER A CA 1
ATOM 563 C C . SER A 1 85 ? -9.081 4.475 -13.574 1.00 72.31 85 SER A C 1
ATOM 565 O O . SER A 1 85 ? -10.253 4.445 -13.211 1.00 72.31 85 SER A O 1
ATOM 567 N N . TRP A 1 86 ? -8.220 3.490 -13.305 1.00 74.88 86 TRP A N 1
ATOM 568 C CA . TRP A 1 86 ? -8.495 2.338 -12.440 1.00 74.88 86 TRP A CA 1
ATOM 569 C C . TRP A 1 86 ? -8.171 2.592 -10.957 1.00 74.88 86 TRP A C 1
ATOM 571 O O . TRP A 1 86 ? -8.505 1.765 -10.116 1.00 74.88 86 TRP A O 1
ATOM 581 N N . LEU A 1 87 ? -7.541 3.723 -10.621 1.00 81.38 87 LEU A N 1
ATOM 582 C CA . LEU A 1 87 ? -7.189 4.099 -9.254 1.00 81.38 87 LEU A CA 1
ATOM 583 C C . LEU A 1 87 ? -8.306 4.910 -8.577 1.00 81.38 87 LEU A C 1
ATOM 585 O O . LEU A 1 87 ? -8.881 5.827 -9.167 1.00 81.38 87 LEU A O 1
ATOM 589 N N . GLY A 1 88 ? -8.552 4.626 -7.299 1.00 85.69 88 GLY A N 1
ATOM 590 C CA . GLY A 1 88 ? -9.344 5.456 -6.392 1.00 85.69 88 GLY A CA 1
ATOM 591 C C . GLY A 1 88 ? -8.461 6.251 -5.425 1.00 85.69 88 GLY A C 1
ATOM 592 O O . GLY A 1 88 ? -7.358 5.826 -5.083 1.00 85.69 88 GLY A O 1
ATOM 593 N N . SER A 1 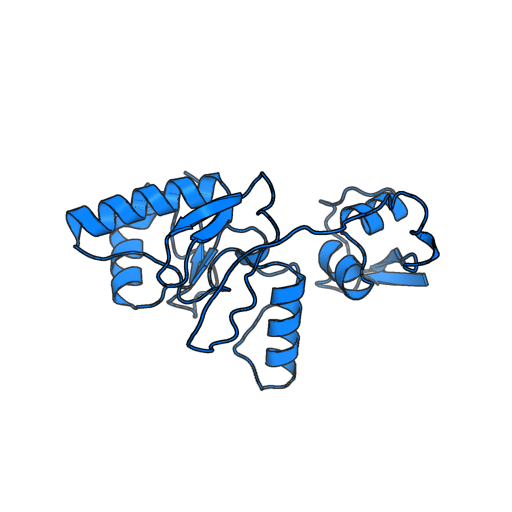89 ? -8.954 7.409 -4.977 1.00 90.00 89 SER A N 1
ATOM 594 C CA . SER A 1 89 ? -8.281 8.249 -3.975 1.00 90.00 89 SER A CA 1
ATOM 595 C C . SER A 1 89 ? -8.506 7.728 -2.549 1.00 90.00 89 SER A C 1
ATOM 597 O O . SER A 1 89 ? -9.613 7.309 -2.196 1.00 90.00 89 SER A O 1
ATOM 599 N N . ILE A 1 90 ? -7.465 7.800 -1.719 1.00 93.38 90 ILE A N 1
ATOM 600 C CA . ILE A 1 90 ? -7.511 7.647 -0.264 1.00 93.38 90 ILE A CA 1
ATOM 601 C C . ILE A 1 90 ? -6.889 8.888 0.413 1.00 93.38 90 ILE A C 1
ATOM 603 O O . ILE A 1 90 ? -5.772 9.282 0.067 1.00 93.38 90 ILE A O 1
ATOM 607 N N . PRO A 1 91 ? -7.560 9.522 1.394 1.00 91.06 91 PRO A N 1
ATOM 608 C CA . PRO A 1 91 ? -7.003 10.696 2.066 1.00 91.06 91 PRO A CA 1
ATOM 609 C C . PRO A 1 91 ? -5.780 10.362 2.931 1.00 91.06 91 PRO A C 1
ATOM 611 O O . PRO A 1 91 ? -5.746 9.331 3.605 1.00 91.06 91 PRO A O 1
ATOM 614 N N . SER A 1 92 ? -4.807 11.274 2.985 1.00 89.44 92 SER A N 1
ATOM 615 C CA . SER A 1 92 ? -3.661 11.199 3.902 1.00 89.44 92 SER A CA 1
ATOM 616 C C . SER A 1 92 ? -3.239 12.589 4.414 1.00 89.44 92 SER A C 1
ATOM 618 O O . SER A 1 92 ? -3.636 13.604 3.833 1.00 89.44 92 SER A O 1
ATOM 620 N N . PRO A 1 93 ? -2.382 12.676 5.453 1.00 86.31 93 PRO A N 1
ATOM 621 C CA . PRO A 1 93 ? -1.822 13.944 5.932 1.00 86.31 93 PRO A CA 1
ATOM 622 C C . PRO A 1 93 ? -1.011 14.741 4.895 1.00 86.31 93 PRO A C 1
ATOM 624 O O . PRO A 1 93 ? -0.779 15.931 5.105 1.00 86.31 93 PRO A O 1
ATOM 627 N N . TRP A 1 94 ? -0.578 14.118 3.792 1.00 79.75 94 TRP A N 1
ATOM 628 C CA . TRP A 1 94 ? 0.192 14.771 2.718 1.00 79.75 94 TRP A CA 1
ATOM 629 C C . TRP A 1 94 ? -0.643 15.042 1.456 1.00 79.75 94 TRP A C 1
ATOM 631 O O . TRP A 1 94 ? -0.085 15.384 0.415 1.00 79.75 94 TRP A O 1
ATOM 641 N N . GLY A 1 95 ? -1.970 14.903 1.548 1.00 83.75 95 GLY A N 1
ATOM 642 C CA . GLY A 1 95 ? -2.902 14.979 0.423 1.00 83.75 95 GLY A CA 1
ATOM 643 C C . GLY A 1 95 ? -3.428 13.606 0.006 1.00 83.75 95 GLY A C 1
ATOM 644 O O . GLY A 1 95 ? -3.221 12.606 0.696 1.00 83.75 95 GLY A O 1
ATOM 645 N N . ASP A 1 96 ? -4.129 13.564 -1.120 1.00 84.50 96 ASP A N 1
ATOM 646 C CA . ASP A 1 96 ? -4.698 12.329 -1.653 1.00 84.50 96 ASP A CA 1
ATOM 647 C C . ASP A 1 96 ? -3.595 11.398 -2.176 1.00 84.50 96 ASP A C 1
ATOM 649 O O . ASP A 1 96 ? -2.764 11.785 -3.004 1.00 84.50 96 ASP A O 1
ATOM 653 N N . LEU A 1 97 ? -3.613 10.158 -1.691 1.00 88.94 97 LEU A N 1
ATOM 654 C CA . LEU A 1 97 ? -2.848 9.037 -2.232 1.00 88.94 97 LEU A CA 1
ATOM 655 C C . LEU A 1 97 ? -3.804 8.102 -2.977 1.00 88.94 97 LEU A C 1
ATOM 657 O O . LEU A 1 97 ? -5.017 8.304 -2.967 1.00 88.94 97 LEU A O 1
ATOM 661 N N . TYR A 1 98 ? -3.273 7.082 -3.644 1.00 89.06 98 TYR A N 1
ATOM 662 C CA . TYR A 1 98 ? -4.061 6.244 -4.546 1.00 89.06 98 TYR A CA 1
ATOM 663 C C . TYR A 1 98 ? -3.919 4.759 -4.227 1.00 89.06 98 TYR A C 1
ATOM 665 O O . TYR A 1 98 ? -2.914 4.327 -3.666 1.00 89.06 98 TYR A O 1
ATOM 673 N N . LEU A 1 99 ? -4.938 3.993 -4.596 1.00 89.88 99 LEU A N 1
ATOM 674 C CA . LEU A 1 99 ? -5.012 2.531 -4.581 1.00 89.88 99 LEU A CA 1
ATOM 675 C C . LEU A 1 99 ? -5.864 2.094 -5.783 1.00 89.88 99 LEU A C 1
ATOM 677 O O . LEU A 1 99 ? -6.501 2.944 -6.404 1.00 89.88 99 LEU A O 1
ATOM 681 N N . ASP A 1 100 ? -5.931 0.799 -6.095 1.00 92.06 100 ASP A N 1
ATOM 682 C CA . ASP A 1 100 ? -6.982 0.249 -6.966 1.00 92.06 100 ASP A CA 1
ATOM 683 C C . ASP A 1 100 ? -8.365 0.767 -6.522 1.00 92.06 100 ASP A C 1
ATOM 685 O O . ASP A 1 100 ? -8.608 0.944 -5.329 1.00 92.06 100 ASP A O 1
ATOM 689 N N . ALA A 1 101 ? -9.282 1.044 -7.451 1.00 85.31 101 ALA A N 1
ATOM 690 C CA . ALA A 1 101 ? -10.566 1.663 -7.119 1.00 85.31 101 ALA A CA 1
ATOM 691 C C . ALA A 1 101 ? -11.420 0.838 -6.132 1.00 85.31 101 ALA A C 1
ATOM 693 O O . ALA A 1 101 ? -12.110 1.425 -5.292 1.00 85.31 101 ALA A O 1
ATOM 694 N N . GLY A 1 102 ? -11.358 -0.497 -6.193 1.00 87.75 102 GLY A N 1
ATOM 695 C CA . GLY A 1 102 ? -12.009 -1.390 -5.232 1.00 87.75 102 GLY A CA 1
ATOM 696 C C . GLY A 1 102 ? -11.321 -1.349 -3.868 1.00 87.75 102 GLY A C 1
ATOM 697 O O . GLY A 1 102 ? -11.980 -1.111 -2.850 1.00 87.75 102 GLY A O 1
ATOM 698 N N . ALA A 1 103 ? -9.991 -1.471 -3.856 1.00 93.88 103 ALA A N 1
ATOM 699 C CA . ALA A 1 103 ? -9.178 -1.352 -2.645 1.00 93.88 103 ALA A CA 1
ATOM 700 C C . ALA A 1 103 ? -9.371 0.014 -1.949 1.00 93.88 103 ALA A C 1
ATOM 702 O O . ALA A 1 103 ? -9.578 0.066 -0.736 1.00 93.88 103 ALA A O 1
ATOM 703 N N . ALA A 1 104 ? -9.394 1.116 -2.704 1.00 94.44 104 ALA A N 1
ATOM 704 C CA . ALA A 1 104 ? -9.634 2.476 -2.222 1.00 94.44 104 ALA A CA 1
ATOM 705 C C . ALA A 1 104 ? -11.033 2.641 -1.611 1.00 94.44 104 ALA A C 1
ATOM 707 O O . ALA A 1 104 ? -11.181 3.242 -0.546 1.00 94.44 104 ALA A O 1
ATOM 708 N N . ALA A 1 105 ? -12.072 2.099 -2.256 1.00 92.25 105 ALA A N 1
ATOM 709 C CA . ALA A 1 105 ? -13.433 2.131 -1.724 1.00 92.25 105 ALA A CA 1
ATOM 710 C C . ALA A 1 105 ? -13.531 1.357 -0.398 1.00 92.25 105 ALA A C 1
ATOM 712 O O . ALA A 1 105 ? -14.063 1.879 0.586 1.00 92.25 105 ALA A O 1
ATOM 713 N N . ALA A 1 106 ? -12.947 0.156 -0.347 1.00 95.50 106 ALA A N 1
ATOM 714 C CA . ALA A 1 106 ? -12.862 -0.658 0.861 1.00 95.50 106 ALA A CA 1
ATOM 715 C C . ALA A 1 106 ? -12.059 0.033 1.979 1.00 95.50 106 ALA A C 1
ATOM 717 O O . ALA A 1 106 ? -12.498 0.060 3.129 1.00 95.50 106 ALA A O 1
ATOM 718 N N . TRP A 1 107 ? -10.924 0.656 1.642 1.00 98.12 107 TRP A N 1
ATOM 719 C CA . TRP A 1 107 ? -10.090 1.414 2.579 1.00 98.12 107 TRP A CA 1
ATOM 720 C C . TRP A 1 107 ? -10.849 2.593 3.184 1.00 98.12 107 TRP A C 1
ATOM 722 O O . TRP A 1 107 ? -10.881 2.762 4.400 1.00 98.12 107 TRP A O 1
ATOM 732 N N . ASN A 1 108 ? -11.509 3.396 2.347 1.00 97.75 108 ASN A N 1
ATOM 733 C CA . ASN A 1 108 ? -12.267 4.562 2.795 1.00 97.75 108 ASN A CA 1
ATOM 734 C C . ASN A 1 108 ? -13.476 4.182 3.664 1.00 97.75 108 ASN A C 1
ATOM 736 O O . ASN A 1 108 ? -13.839 4.950 4.558 1.00 97.75 108 ASN A O 1
ATOM 740 N N . ALA A 1 109 ? -14.085 3.015 3.437 1.00 96.25 109 ALA A N 1
ATOM 741 C CA . ALA A 1 109 ? -15.143 2.484 4.293 1.00 96.25 109 ALA A CA 1
ATOM 742 C C . ALA A 1 109 ? -14.590 1.983 5.643 1.00 96.25 109 ALA A C 1
ATOM 744 O O . ALA A 1 109 ? -15.100 2.378 6.692 1.00 96.25 109 ALA A O 1
ATOM 745 N N . MET A 1 110 ? -13.493 1.214 5.630 1.00 98.19 110 MET A N 1
ATOM 746 C CA . MET A 1 110 ? -12.780 0.773 6.838 1.00 98.19 110 MET A CA 1
ATOM 747 C C . MET A 1 110 ? -12.319 1.960 7.695 1.00 98.19 110 MET A C 1
ATOM 749 O O . MET A 1 110 ? -12.518 1.971 8.908 1.00 98.19 110 MET A O 1
ATOM 753 N N . ARG A 1 111 ? -11.756 2.996 7.065 1.00 98.12 111 ARG A N 1
ATOM 754 C CA . ARG A 1 111 ? -11.310 4.242 7.705 1.00 98.12 111 ARG A CA 1
ATOM 755 C C . ARG A 1 111 ? -12.456 4.982 8.401 1.00 98.12 111 ARG A C 1
ATOM 757 O O . ARG A 1 111 ? -12.270 5.490 9.502 1.00 98.12 111 ARG A O 1
ATOM 764 N N . GLN A 1 112 ? -13.647 5.023 7.798 1.00 98.00 112 GLN A N 1
ATOM 765 C CA . GLN A 1 112 ? -14.829 5.626 8.427 1.00 98.00 112 GLN A CA 1
ATOM 766 C C . GLN A 1 112 ? -15.284 4.849 9.669 1.00 98.00 112 GLN A C 1
ATOM 768 O O . GLN A 1 112 ? -15.638 5.474 10.671 1.00 98.00 112 GLN A O 1
ATOM 773 N N . GLN A 1 113 ? -15.230 3.512 9.642 1.00 97.44 113 GLN A N 1
ATOM 774 C CA . GLN A 1 113 ? -15.506 2.711 10.837 1.00 97.44 113 GLN A CA 1
ATOM 775 C C . GLN A 1 113 ? -14.420 2.906 11.907 1.00 97.44 113 GLN A C 1
ATOM 777 O O . GLN A 1 113 ? -14.754 3.141 13.064 1.00 97.44 113 GLN A O 1
ATOM 782 N N . ALA A 1 114 ? -13.137 2.897 11.536 1.00 98.00 114 ALA A N 1
ATOM 783 C CA . ALA A 1 114 ? -12.021 3.140 12.456 1.00 98.00 114 ALA A CA 1
ATOM 784 C C . ALA A 1 114 ? -12.160 4.477 13.211 1.00 98.00 114 ALA A C 1
ATOM 786 O O . ALA A 1 114 ? -12.033 4.523 14.437 1.00 98.00 114 ALA A O 1
ATOM 787 N N . LEU A 1 115 ? -12.523 5.546 12.497 1.00 97.50 115 LEU A N 1
ATOM 788 C CA . LEU A 1 115 ? -12.806 6.858 13.082 1.00 97.50 115 LEU A CA 1
ATOM 789 C C . LEU A 1 115 ? -14.031 6.851 14.011 1.00 97.50 115 LEU A C 1
ATOM 791 O O . LEU A 1 115 ? -14.030 7.562 15.013 1.00 97.50 115 LEU A O 1
ATOM 795 N N . SER A 1 116 ? -15.062 6.064 13.693 1.00 97.75 116 SER A N 1
ATOM 796 C CA . SER A 1 116 ? -16.328 6.033 14.443 1.00 97.75 116 SER A CA 1
ATOM 797 C C . SER A 1 116 ? -16.253 5.181 15.713 1.00 97.75 116 SER A C 1
ATOM 799 O O . SER A 1 116 ? -16.707 5.615 16.770 1.00 97.75 116 SER A O 1
ATOM 801 N N . ASP A 1 117 ? -15.663 3.988 15.612 1.00 97.50 117 ASP A N 1
ATOM 802 C CA . ASP A 1 117 ? -15.668 2.971 16.670 1.00 97.50 117 ASP A CA 1
ATOM 803 C C . ASP A 1 117 ? -14.421 3.054 17.569 1.00 97.50 117 ASP A C 1
ATOM 805 O O . ASP A 1 117 ? -14.491 2.723 18.754 1.00 97.50 117 ASP A O 1
ATOM 809 N N . TYR A 1 118 ? -13.286 3.511 17.023 1.00 97.38 118 TYR A N 1
ATOM 810 C CA . TYR A 1 118 ? -11.991 3.555 17.718 1.00 97.38 118 TYR A CA 1
ATOM 811 C C . TYR A 1 118 ? -11.435 4.978 17.882 1.00 97.38 118 TYR A C 1
ATOM 813 O O . TYR A 1 118 ? -10.531 5.185 18.687 1.00 97.38 118 TYR A O 1
ATOM 821 N N . GLY A 1 119 ? -11.943 5.964 17.132 1.00 97.69 119 GLY A N 1
ATOM 822 C CA . GLY A 1 119 ? -11.373 7.317 17.088 1.00 97.69 119 GLY A CA 1
ATOM 823 C C . GLY A 1 119 ? -10.016 7.400 16.376 1.00 97.69 119 GLY A C 1
ATOM 824 O O .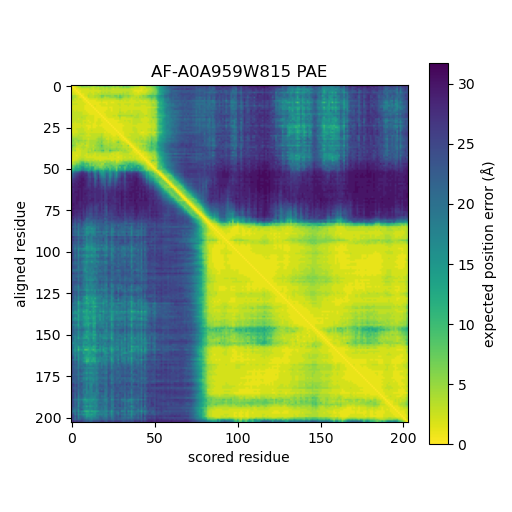 GLY A 1 119 ? -9.327 8.412 16.498 1.00 97.69 119 GLY A O 1
ATOM 825 N N . VAL A 1 120 ? -9.625 6.351 15.643 1.00 97.44 120 VAL A N 1
ATOM 826 C CA . VAL A 1 120 ? -8.323 6.232 14.970 1.00 97.44 120 VAL A CA 1
ATOM 827 C C . VAL A 1 120 ? -8.483 6.545 13.487 1.00 97.44 120 VAL A C 1
ATOM 829 O O . VAL A 1 120 ? -9.286 5.917 12.798 1.00 97.44 120 VAL A O 1
ATOM 832 N N . ASP A 1 121 ? -7.692 7.490 12.981 1.00 96.69 121 ASP A N 1
ATOM 833 C CA . ASP A 1 121 ? -7.606 7.749 11.546 1.00 96.69 121 ASP A CA 1
ATOM 834 C C . ASP A 1 121 ? -6.637 6.758 10.878 1.00 96.69 121 ASP A C 1
ATOM 836 O O . ASP A 1 121 ? -5.498 6.615 11.320 1.00 96.69 121 ASP A O 1
ATOM 840 N N . LEU A 1 122 ? -7.075 6.074 9.817 1.00 97.06 122 LEU A N 1
ATOM 841 C CA . LEU A 1 122 ? -6.247 5.139 9.049 1.00 97.06 122 LEU A CA 1
ATOM 842 C C . LEU A 1 122 ? -5.701 5.819 7.792 1.00 97.06 122 LEU A C 1
ATOM 844 O O . LEU A 1 122 ? -6.465 6.190 6.898 1.00 97.06 122 LEU A O 1
ATOM 848 N N . TYR A 1 123 ? -4.376 5.925 7.697 1.00 95.81 123 TYR A N 1
ATOM 849 C CA . TYR A 1 123 ? -3.684 6.480 6.535 1.00 95.81 123 TYR A CA 1
ATOM 850 C C . TYR A 1 123 ? -2.323 5.786 6.292 1.00 95.81 123 TYR A C 1
ATOM 852 O O . TYR A 1 123 ? -1.745 5.226 7.230 1.00 95.81 123 TYR A O 1
ATOM 860 N N . PRO A 1 124 ? -1.798 5.803 5.049 1.00 94.75 124 PRO A N 1
ATOM 861 C CA . PRO A 1 124 ? -0.474 5.260 4.722 1.00 94.75 124 PRO A CA 1
ATOM 862 C C . PRO A 1 124 ? 0.673 5.954 5.477 1.00 94.75 124 PRO A C 1
ATOM 864 O O . PRO A 1 124 ? 0.553 7.110 5.857 1.00 94.75 124 PRO A O 1
ATOM 867 N N . ALA A 1 125 ? 1.822 5.305 5.656 1.00 90.19 125 ALA A N 1
ATOM 868 C CA . ALA A 1 125 ? 2.973 5.856 6.383 1.00 90.19 125 ALA A CA 1
ATOM 869 C C . ALA A 1 125 ? 3.686 7.021 5.666 1.00 90.19 125 ALA A C 1
ATOM 871 O O . ALA A 1 125 ? 4.418 7.780 6.303 1.00 90.19 125 ALA A O 1
ATOM 872 N N . GLY A 1 126 ? 3.468 7.181 4.360 1.00 86.50 126 GLY A N 1
ATOM 873 C CA . GLY A 1 126 ? 4.036 8.244 3.540 1.00 86.50 126 GLY A CA 1
ATOM 874 C C . GLY A 1 126 ? 3.563 8.183 2.080 1.00 86.50 126 GLY A C 1
ATOM 875 O O . GLY A 1 126 ? 2.790 7.294 1.717 1.00 86.50 126 GLY A O 1
ATOM 876 N N . PRO A 1 127 ? 4.049 9.086 1.207 1.00 81.69 127 PRO A N 1
ATOM 877 C CA . PRO A 1 127 ? 3.579 9.196 -0.179 1.00 81.69 127 PRO A CA 1
ATOM 878 C C . PRO A 1 127 ? 3.811 7.970 -1.078 1.00 81.69 127 PRO A C 1
ATOM 880 O O . PRO A 1 127 ? 3.140 7.838 -2.093 1.00 81.69 127 PRO A O 1
ATOM 883 N N . LEU A 1 128 ? 4.742 7.076 -0.720 1.00 83.62 128 LEU A N 1
ATOM 884 C CA . LEU A 1 128 ? 5.009 5.815 -1.436 1.00 83.62 128 LEU A CA 1
ATOM 885 C C . LEU A 1 128 ? 4.432 4.583 -0.713 1.00 83.62 128 LEU A C 1
ATOM 887 O O . LEU A 1 128 ? 4.622 3.453 -1.153 1.00 83.62 128 LEU A O 1
ATOM 891 N N . SER A 1 129 ? 3.719 4.784 0.395 1.00 90.12 129 SER A N 1
ATOM 892 C CA . SER A 1 129 ? 3.168 3.715 1.236 1.00 90.12 129 SER A CA 1
ATOM 893 C C . SER A 1 129 ? 1.775 3.248 0.812 1.00 90.12 129 SER A C 1
ATOM 895 O O . SER A 1 129 ? 1.153 2.503 1.554 1.00 90.12 129 SER A O 1
ATOM 897 N N . ALA A 1 130 ? 1.276 3.686 -0.344 1.00 90.62 130 ALA A N 1
ATOM 898 C CA . ALA A 1 130 ? 0.039 3.220 -0.978 1.00 90.62 130 ALA A CA 1
ATOM 899 C C . ALA A 1 130 ? 0.385 2.717 -2.393 1.00 90.62 130 ALA A C 1
ATOM 901 O O . ALA A 1 130 ? 1.415 2.061 -2.546 1.00 90.62 130 ALA A O 1
ATOM 902 N N . TYR A 1 131 ? -0.387 3.050 -3.433 1.00 87.56 131 TYR A N 1
ATOM 903 C CA . TYR A 1 131 ? 0.068 2.873 -4.814 1.00 87.56 131 TYR A CA 1
ATOM 904 C C . TYR A 1 131 ? 1.397 3.603 -5.057 1.00 87.56 131 TYR A C 1
ATOM 906 O O . TYR A 1 131 ? 1.538 4.783 -4.721 1.00 87.56 131 TYR A O 1
ATOM 914 N N . ARG A 1 132 ? 2.353 2.920 -5.693 1.00 82.12 132 ARG A N 1
ATOM 915 C CA . ARG A 1 132 ? 3.584 3.528 -6.216 1.00 82.12 132 ARG A CA 1
ATOM 916 C C . ARG A 1 132 ? 3.876 2.992 -7.613 1.00 82.12 132 ARG A C 1
ATOM 918 O O . ARG A 1 132 ? 3.633 1.826 -7.895 1.00 82.12 132 ARG A O 1
ATOM 925 N N . THR A 1 133 ? 4.395 3.839 -8.495 1.00 75.56 133 THR A N 1
ATOM 926 C CA . THR A 1 133 ? 4.744 3.425 -9.863 1.00 75.56 133 THR A CA 1
ATOM 927 C C . THR A 1 133 ? 5.966 2.506 -9.880 1.00 75.56 133 THR A C 1
ATOM 929 O O . THR A 1 133 ? 6.804 2.549 -8.978 1.00 75.56 133 THR A O 1
ATOM 932 N N . SER A 1 134 ? 6.119 1.731 -10.956 1.00 67.56 134 SER A N 1
ATOM 933 C CA . SER A 1 134 ? 7.275 0.841 -11.131 1.00 67.56 134 SER A CA 1
ATOM 934 C C . SER A 1 134 ? 8.614 1.594 -11.155 1.00 67.56 134 SER A C 1
ATOM 936 O O . SER A 1 134 ? 9.603 1.123 -10.598 1.00 67.56 134 SER A O 1
ATOM 938 N N . THR A 1 135 ? 8.638 2.826 -11.683 1.00 70.94 135 THR A N 1
ATOM 939 C CA . THR A 1 135 ? 9.802 3.726 -11.599 1.00 70.94 135 THR A CA 1
ATOM 940 C C . THR A 1 135 ? 10.165 4.054 -10.149 1.00 70.94 135 THR A C 1
ATOM 942 O O . THR A 1 135 ? 11.317 3.891 -9.764 1.00 70.94 135 THR A O 1
ATOM 945 N N . GLN A 1 136 ? 9.187 4.433 -9.320 1.00 72.50 136 GLN A N 1
ATOM 946 C CA . GLN A 1 136 ? 9.414 4.734 -7.898 1.00 72.50 136 GLN A CA 1
ATOM 947 C C . GLN A 1 136 ? 9.832 3.486 -7.102 1.00 72.50 136 GLN A C 1
ATOM 949 O O . GLN A 1 136 ? 10.672 3.573 -6.208 1.00 72.50 136 GLN A O 1
ATOM 954 N N . GLN A 1 137 ? 9.291 2.308 -7.440 1.00 79.56 137 GLN A N 1
ATOM 955 C CA . GLN A 1 137 ? 9.762 1.035 -6.883 1.00 79.56 137 GLN A CA 1
ATOM 956 C C . GLN A 1 137 ? 11.221 0.750 -7.290 1.00 79.56 137 GLN A C 1
ATOM 958 O O . GLN A 1 137 ? 11.988 0.251 -6.470 1.00 79.56 137 GLN A O 1
ATOM 963 N N . GLY A 1 138 ? 11.620 1.109 -8.516 1.00 66.88 138 GLY A N 1
ATOM 964 C CA . GLY A 1 138 ? 12.998 1.008 -9.010 1.00 66.88 138 GLY A CA 1
ATOM 965 C C . GLY A 1 138 ? 13.965 1.909 -8.253 1.00 66.88 138 GLY A C 1
ATOM 966 O O . GLY A 1 138 ? 14.964 1.420 -7.736 1.00 66.88 138 GLY A O 1
ATOM 967 N N . GLU A 1 139 ? 13.626 3.188 -8.088 1.00 72.88 139 GLU A N 1
ATOM 968 C CA . GLU A 1 139 ? 14.406 4.144 -7.289 1.00 72.88 139 GLU A CA 1
ATOM 969 C C . GLU A 1 139 ? 14.597 3.646 -5.842 1.00 72.88 139 GLU A C 1
ATOM 971 O O . GLU A 1 139 ? 15.702 3.685 -5.298 1.00 72.88 139 GLU A O 1
ATOM 976 N N . MET A 1 140 ? 13.542 3.098 -5.225 1.00 72.25 140 MET A N 1
ATOM 977 C CA . MET A 1 140 ? 13.631 2.463 -3.904 1.00 72.25 140 MET A CA 1
ATOM 978 C C . MET A 1 140 ? 14.523 1.213 -3.901 1.00 72.25 140 MET A C 1
ATOM 980 O O . MET A 1 140 ? 15.283 1.009 -2.954 1.00 72.25 140 MET A O 1
ATOM 984 N N . TYR A 1 141 ? 14.455 0.384 -4.945 1.00 72.44 141 TYR A N 1
ATOM 985 C CA . TYR A 1 141 ? 15.268 -0.825 -5.074 1.00 72.44 141 TYR A CA 1
ATOM 986 C C . TYR A 1 141 ? 16.758 -0.510 -5.284 1.00 72.44 141 TYR A C 1
ATOM 988 O O . TYR A 1 141 ? 17.613 -1.142 -4.667 1.00 72.44 141 TYR A O 1
ATOM 996 N N . GLU A 1 142 ? 17.094 0.520 -6.062 1.00 71.69 142 GLU A N 1
ATOM 997 C CA . GLU A 1 142 ? 18.471 1.009 -6.216 1.00 71.69 142 GLU A CA 1
ATOM 998 C C . GLU A 1 142 ? 19.032 1.582 -4.904 1.00 71.69 142 GLU A C 1
ATOM 1000 O O . GLU A 1 142 ? 20.182 1.311 -4.533 1.00 71.69 142 GLU A O 1
ATOM 1005 N N . LEU A 1 143 ? 18.213 2.318 -4.143 1.00 67.25 143 LEU A N 1
ATOM 1006 C CA . LEU A 1 143 ? 18.576 2.773 -2.798 1.00 67.25 143 LEU A CA 1
ATOM 1007 C C . LEU A 1 143 ? 18.799 1.589 -1.844 1.00 67.25 143 LEU A C 1
ATOM 1009 O O . LEU A 1 143 ? 19.765 1.594 -1.080 1.00 67.25 143 LEU A O 1
ATOM 1013 N N . PHE A 1 144 ? 17.967 0.546 -1.907 1.00 72.50 144 PHE A N 1
ATOM 1014 C CA . PHE A 1 144 ? 18.167 -0.679 -1.130 1.00 72.50 144 PHE A CA 1
ATOM 1015 C C . PHE A 1 144 ? 19.479 -1.394 -1.497 1.00 72.50 144 PHE A C 1
ATOM 1017 O O . PHE A 1 144 ? 20.287 -1.684 -0.613 1.00 72.50 144 PHE A O 1
ATOM 1024 N N . LEU A 1 145 ? 19.737 -1.621 -2.791 1.00 65.94 145 LEU A N 1
ATOM 1025 C CA . LEU A 1 145 ? 20.953 -2.287 -3.278 1.00 65.94 145 LEU A CA 1
ATOM 1026 C C . LEU A 1 145 ? 22.239 -1.515 -2.944 1.00 65.94 145 LEU A C 1
ATOM 1028 O O . LEU A 1 145 ? 23.277 -2.127 -2.695 1.00 65.94 145 LEU A O 1
ATOM 1032 N N . SER A 1 146 ? 22.177 -0.183 -2.905 1.00 75.88 146 SER A N 1
ATOM 1033 C CA . SER A 1 146 ? 23.292 0.673 -2.474 1.00 75.88 146 SER A CA 1
ATOM 1034 C C . SER A 1 146 ? 23.442 0.783 -0.947 1.00 75.88 146 SER A C 1
ATOM 1036 O O . SER A 1 146 ? 24.391 1.407 -0.471 1.00 75.88 146 SER A O 1
ATOM 1038 N N . GLY A 1 147 ? 22.540 0.172 -0.167 1.00 79.81 147 GLY A N 1
ATOM 1039 C CA . GLY A 1 147 ? 22.528 0.232 1.299 1.00 79.81 147 GLY A CA 1
ATOM 1040 C C . GLY A 1 147 ? 22.078 1.581 1.875 1.00 79.81 147 GLY A C 1
ATOM 1041 O O . GLY A 1 147 ? 22.234 1.813 3.072 1.00 79.81 147 GLY A O 1
ATOM 1042 N N . ALA A 1 148 ? 21.538 2.471 1.037 1.00 75.94 148 ALA A N 1
ATOM 1043 C CA . ALA A 1 148 ? 21.053 3.800 1.411 1.00 75.94 148 ALA A CA 1
ATOM 1044 C C . ALA A 1 148 ? 19.536 3.843 1.692 1.00 75.94 148 ALA A C 1
ATOM 1046 O O . ALA A 1 148 ? 19.048 4.815 2.269 1.00 75.94 148 ALA A O 1
ATOM 1047 N N . GLY A 1 149 ? 18.792 2.813 1.278 1.00 72.12 149 GLY A N 1
ATOM 1048 C CA . GLY A 1 149 ? 17.338 2.699 1.397 1.00 72.12 149 GLY A CA 1
ATOM 1049 C C . GLY A 1 149 ? 16.870 1.571 2.316 1.00 72.12 149 GLY A C 1
ATOM 1050 O O . GLY A 1 149 ? 17.629 0.676 2.691 1.00 72.12 149 GLY A O 1
ATOM 1051 N N . ALA A 1 150 ? 15.583 1.612 2.660 1.00 74.56 150 ALA A N 1
ATOM 1052 C CA . ALA A 1 150 ? 14.890 0.505 3.315 1.00 74.56 150 ALA A CA 1
ATOM 1053 C C . ALA A 1 150 ? 14.772 -0.714 2.371 1.00 74.56 150 ALA A C 1
ATOM 1055 O O . ALA A 1 150 ? 14.855 -0.532 1.156 1.00 74.56 150 ALA A O 1
ATOM 1056 N N . PRO A 1 151 ? 14.550 -1.937 2.894 1.00 76.25 151 PRO A N 1
ATOM 1057 C CA . PRO A 1 151 ? 14.249 -3.109 2.074 1.00 76.25 151 PRO A CA 1
ATOM 1058 C C . PRO A 1 151 ? 13.144 -2.837 1.051 1.00 76.25 151 PRO A C 1
ATOM 1060 O O . PRO A 1 151 ? 12.091 -2.296 1.384 1.00 76.25 151 PRO A O 1
ATOM 1063 N N . ALA A 1 152 ? 13.402 -3.214 -0.197 1.00 71.44 152 ALA A N 1
ATOM 1064 C CA . ALA A 1 152 ? 12.485 -3.041 -1.311 1.00 71.44 152 ALA A CA 1
ATOM 1065 C C . ALA A 1 152 ? 12.577 -4.255 -2.241 1.00 71.44 152 ALA A C 1
ATOM 1067 O O . ALA A 1 152 ? 13.668 -4.767 -2.498 1.00 71.44 152 ALA A O 1
ATOM 1068 N N . ASN A 1 153 ? 11.434 -4.702 -2.762 1.00 72.50 153 ASN A N 1
ATOM 1069 C CA . ASN A 1 153 ? 11.395 -5.707 -3.823 1.00 72.50 153 ASN A CA 1
ATOM 1070 C C . ASN A 1 153 ? 11.865 -5.104 -5.163 1.00 72.50 153 ASN A C 1
ATOM 1072 O O . ASN A 1 153 ? 11.766 -3.886 -5.348 1.00 72.50 153 ASN A O 1
ATOM 1076 N N . PRO A 1 154 ? 12.322 -5.929 -6.121 1.00 63.44 154 PRO A N 1
ATOM 1077 C CA . PRO A 1 154 ? 12.508 -5.491 -7.500 1.00 63.44 154 PRO A CA 1
ATOM 1078 C C . PRO A 1 154 ? 11.211 -4.911 -8.105 1.00 63.44 154 PRO A C 1
ATOM 1080 O O . PRO A 1 154 ? 10.116 -5.317 -7.700 1.00 63.44 154 PRO A O 1
ATOM 1083 N N . PRO A 1 155 ? 11.303 -4.003 -9.093 1.00 67.12 155 PRO A N 1
ATOM 1084 C CA . PRO A 1 155 ? 10.145 -3.527 -9.853 1.00 67.12 155 PRO A CA 1
ATOM 1085 C C . PRO A 1 155 ? 9.357 -4.667 -10.511 1.00 67.12 155 PRO A C 1
ATOM 1087 O O . PRO A 1 155 ? 9.929 -5.636 -11.014 1.00 67.12 155 PRO A O 1
ATOM 1090 N N . GLY A 1 156 ? 8.033 -4.551 -10.507 1.00 64.94 156 GLY A N 1
ATOM 1091 C CA . GLY A 1 156 ? 7.098 -5.588 -10.936 1.00 64.94 156 GLY A CA 1
ATOM 1092 C C . GLY A 1 156 ? 6.866 -6.701 -9.906 1.00 64.94 156 GLY A C 1
ATOM 1093 O O . GLY A 1 156 ? 6.117 -7.630 -10.200 1.00 64.94 156 GLY A O 1
ATOM 1094 N N . MET A 1 157 ? 7.483 -6.632 -8.718 1.00 71.56 157 MET A N 1
ATOM 1095 C CA . MET A 1 157 ? 7.304 -7.595 -7.617 1.00 71.56 157 MET A CA 1
ATOM 1096 C C . MET A 1 157 ? 6.741 -6.957 -6.333 1.00 71.56 157 MET A C 1
ATOM 1098 O O . MET A 1 157 ? 6.742 -7.589 -5.274 1.00 71.56 157 MET A O 1
ATOM 1102 N N . SER A 1 158 ? 6.291 -5.701 -6.386 1.00 79.69 158 SER A N 1
ATOM 1103 C CA . SER A 1 158 ? 5.695 -5.001 -5.246 1.00 79.69 158 SER A CA 1
ATOM 1104 C C . SER A 1 158 ? 4.177 -4.930 -5.386 1.00 79.69 158 SER A C 1
ATOM 1106 O O . SER A 1 158 ? 3.660 -4.403 -6.368 1.00 79.69 158 SER A O 1
ATOM 1108 N N . SER A 1 159 ? 3.432 -5.390 -4.381 1.00 84.12 159 SER A N 1
ATOM 1109 C CA . SER A 1 159 ? 1.963 -5.287 -4.353 1.00 84.12 159 SER A CA 1
ATOM 1110 C C . SER A 1 159 ? 1.457 -3.834 -4.292 1.00 84.12 159 SER A C 1
ATOM 1112 O O . SER A 1 159 ? 0.330 -3.539 -4.694 1.00 84.12 159 SER A O 1
ATOM 1114 N N . HIS A 1 160 ? 2.327 -2.885 -3.930 1.00 87.50 160 HIS A N 1
ATOM 1115 C CA . HIS A 1 160 ? 2.081 -1.450 -4.089 1.00 87.50 160 HIS A CA 1
ATOM 1116 C C . HIS A 1 160 ? 2.010 -0.995 -5.556 1.00 87.50 160 HIS A C 1
ATOM 1118 O O . HIS A 1 160 ? 1.297 -0.040 -5.851 1.00 87.50 160 HIS A O 1
ATOM 1124 N N . GLU A 1 161 ? 2.682 -1.671 -6.493 1.00 81.25 161 GLU A N 1
ATOM 1125 C CA . GLU A 1 161 ? 2.559 -1.371 -7.933 1.00 81.25 161 GLU A CA 1
ATOM 1126 C C . GLU A 1 161 ? 1.193 -1.788 -8.496 1.00 81.25 161 GLU A C 1
ATOM 1128 O O . GLU A 1 161 ? 0.762 -1.271 -9.523 1.00 81.25 161 GLU A O 1
ATOM 1133 N N . LEU A 1 162 ? 0.481 -2.675 -7.795 1.00 82.19 162 LEU A N 1
ATOM 1134 C CA . LEU A 1 162 ? -0.896 -3.068 -8.102 1.00 82.19 162 LEU A CA 1
ATOM 1135 C C . LEU A 1 162 ? -1.933 -2.178 -7.395 1.00 82.19 162 LEU A C 1
ATOM 1137 O O . LEU A 1 162 ? -3.129 -2.335 -7.613 1.00 82.19 162 LEU A O 1
ATOM 1141 N N . GLY A 1 163 ? -1.499 -1.267 -6.515 1.00 87.88 163 GLY A N 1
ATOM 1142 C CA . GLY A 1 163 ? -2.398 -0.413 -5.737 1.00 87.88 163 GLY A CA 1
ATOM 1143 C C . GLY A 1 163 ? -3.258 -1.167 -4.716 1.00 87.88 163 GLY A C 1
ATOM 1144 O O . GLY A 1 163 ? -4.276 -0.631 -4.295 1.00 87.88 163 GLY A O 1
ATOM 1145 N N . VAL A 1 164 ? -2.882 -2.383 -4.308 1.00 93.38 164 VAL A N 1
ATOM 1146 C CA . VAL A 1 164 ? -3.653 -3.192 -3.338 1.00 93.38 164 VAL A CA 1
ATOM 1147 C C . VAL A 1 164 ? -3.048 -3.206 -1.933 1.00 93.38 164 VAL A C 1
ATOM 1149 O O . VAL A 1 164 ? -3.591 -3.869 -1.056 1.00 93.38 164 VAL A O 1
ATOM 1152 N N . SER A 1 165 ? -1.956 -2.475 -1.695 1.00 93.69 165 SER A N 1
ATOM 1153 C CA . SER A 1 165 ? -1.221 -2.519 -0.424 1.00 93.69 165 SER A CA 1
ATOM 1154 C C . SER A 1 165 ? -1.010 -1.153 0.205 1.00 93.69 165 SER A C 1
ATOM 1156 O O . SER A 1 165 ? -0.794 -0.154 -0.486 1.00 93.69 165 SER A O 1
ATOM 1158 N N . VAL A 1 166 ? -1.035 -1.134 1.539 1.00 96.44 166 VAL A N 1
ATOM 1159 C CA . VAL A 1 166 ? -0.745 0.035 2.368 1.00 96.44 166 VAL A CA 1
ATOM 1160 C C . VAL A 1 166 ? 0.267 -0.321 3.456 1.00 96.44 166 VAL A C 1
ATOM 1162 O O . VAL A 1 166 ? 0.067 -1.273 4.206 1.00 96.44 166 VAL A O 1
ATOM 1165 N N . ASP A 1 167 ? 1.318 0.487 3.601 1.00 95.31 167 ASP A N 1
ATOM 1166 C CA . ASP A 1 167 ? 2.176 0.465 4.788 1.00 95.31 167 ASP A CA 1
ATOM 1167 C C . ASP A 1 167 ? 1.588 1.419 5.834 1.00 95.31 167 ASP A C 1
ATOM 1169 O O . ASP A 1 167 ? 1.421 2.607 5.565 1.00 95.31 167 ASP A O 1
ATOM 1173 N N . LEU A 1 168 ? 1.251 0.920 7.021 1.00 95.06 168 LEU A N 1
ATOM 1174 C CA . LEU A 1 168 ? 0.617 1.686 8.100 1.00 95.06 168 LEU A CA 1
ATOM 1175 C C . LEU A 1 168 ? 1.610 2.550 8.885 1.00 95.06 168 LEU A C 1
ATOM 1177 O O . LEU A 1 168 ? 2.701 2.102 9.235 1.00 95.06 168 LEU A O 1
ATOM 1181 N N . ALA A 1 169 ? 1.200 3.771 9.247 1.00 90.88 169 ALA A N 1
ATOM 1182 C CA . ALA A 1 169 ? 2.062 4.707 9.972 1.00 90.88 169 ALA A CA 1
ATOM 1183 C C . ALA A 1 169 ? 2.339 4.302 11.436 1.00 90.88 169 ALA A C 1
ATOM 1185 O O . ALA A 1 169 ? 3.397 4.638 11.969 1.00 90.88 169 ALA A O 1
ATOM 1186 N N . THR A 1 170 ? 1.406 3.612 12.112 1.00 94.19 170 THR A N 1
ATOM 1187 C CA . THR A 1 170 ? 1.534 3.266 13.542 1.00 94.19 170 THR A CA 1
ATOM 1188 C C . THR A 1 170 ? 1.021 1.855 13.886 1.00 94.19 170 THR A C 1
ATOM 1190 O O . THR A 1 170 ? 0.102 1.349 13.235 1.00 94.19 170 THR A O 1
ATOM 1193 N N . PRO A 1 171 ? 1.545 1.211 14.954 1.00 95.62 171 PRO A N 1
ATOM 1194 C CA . PRO A 1 171 ? 1.020 -0.069 15.449 1.00 95.62 171 PRO A CA 1
ATOM 1195 C C . PRO A 1 171 ? -0.432 -0.003 15.952 1.00 95.62 171 PRO A C 1
ATOM 1197 O O . PRO A 1 171 ? -1.128 -1.018 15.984 1.00 95.62 171 PRO A O 1
ATOM 1200 N N . GLU A 1 172 ? -0.906 1.185 16.332 1.00 97.19 172 GLU A N 1
ATOM 1201 C CA . GLU A 1 172 ? -2.298 1.426 16.724 1.00 97.19 172 GLU A CA 1
ATOM 1202 C C . GLU A 1 172 ? -3.240 1.252 15.527 1.00 97.19 172 GLU A C 1
ATOM 1204 O O . GLU A 1 172 ? -4.190 0.475 15.608 1.00 97.19 172 GLU A O 1
ATOM 1209 N N . MET A 1 173 ? -2.909 1.851 14.374 1.00 98.00 173 MET A N 1
ATOM 1210 C CA . MET A 1 173 ? -3.637 1.606 13.123 1.00 98.00 173 MET A CA 1
ATOM 1211 C C . MET A 1 173 ? -3.649 0.120 12.769 1.00 98.00 173 MET A C 1
ATOM 1213 O O . MET A 1 173 ? -4.689 -0.413 12.390 1.00 98.00 173 MET A O 1
ATOM 1217 N N . ARG A 1 174 ? -2.512 -0.572 12.935 1.00 97.31 174 ARG A N 1
ATOM 1218 C CA . ARG A 1 174 ? -2.427 -2.014 12.662 1.00 97.31 174 ARG A CA 1
ATOM 1219 C C . ARG A 1 174 ? -3.346 -2.827 13.570 1.00 97.31 174 ARG A C 1
ATOM 1221 O O . ARG A 1 174 ? -4.002 -3.740 13.085 1.00 97.31 174 ARG A O 1
ATOM 1228 N N . THR A 1 175 ? -3.453 -2.452 14.843 1.00 97.31 175 THR A N 1
ATOM 1229 C CA . THR A 1 175 ? -4.378 -3.084 15.799 1.00 97.31 175 THR A CA 1
ATOM 1230 C C . THR A 1 175 ? -5.840 -2.917 15.368 1.00 97.31 175 THR A C 1
ATOM 1232 O O . THR A 1 175 ? -6.623 -3.856 15.489 1.00 97.31 175 THR A O 1
ATOM 1235 N N . VAL A 1 176 ? -6.211 -1.754 14.817 1.00 98.00 176 VAL A N 1
ATOM 1236 C CA . VAL A 1 176 ? -7.560 -1.522 14.271 1.00 98.00 176 VAL A CA 1
ATOM 1237 C C . VAL A 1 176 ? -7.785 -2.324 12.984 1.00 98.00 176 VAL A C 1
ATOM 1239 O O . VAL A 1 176 ? -8.808 -2.995 12.864 1.00 98.00 176 VAL A O 1
ATOM 1242 N N . VAL A 1 177 ? -6.828 -2.339 12.048 1.00 97.25 177 VAL A N 1
ATOM 1243 C CA . VAL A 1 177 ? -6.936 -3.142 10.812 1.00 97.25 177 VAL A CA 1
ATOM 1244 C C . VAL A 1 177 ? -7.019 -4.644 11.117 1.00 97.25 177 VAL A C 1
ATOM 1246 O O . VAL A 1 177 ? -7.817 -5.335 10.494 1.00 97.25 177 VAL A O 1
ATOM 1249 N N . ASP A 1 178 ? -6.299 -5.154 12.119 1.00 96.75 178 ASP A N 1
ATOM 1250 C CA . ASP A 1 178 ? -6.438 -6.550 12.565 1.00 96.75 178 ASP A CA 1
ATOM 1251 C C . ASP A 1 178 ? -7.821 -6.850 13.182 1.00 96.75 178 ASP A C 1
ATOM 1253 O O . ASP A 1 178 ? -8.279 -7.992 13.130 1.00 96.75 178 ASP A O 1
ATOM 1257 N N . ALA A 1 179 ? -8.500 -5.845 13.750 1.00 97.56 179 ALA A N 1
ATOM 1258 C CA . ALA A 1 179 ? -9.814 -6.001 14.373 1.00 97.56 179 ALA A CA 1
ATOM 1259 C C . ALA A 1 179 ? -10.988 -5.930 13.377 1.00 97.56 179 ALA A C 1
ATOM 1261 O O . ALA A 1 179 ? -11.940 -6.699 13.518 1.00 97.56 179 ALA A O 1
ATOM 1262 N N . ILE A 1 180 ? -10.940 -5.021 12.390 1.00 97.62 180 ILE A N 1
ATOM 1263 C CA . ILE A 1 180 ? -12.058 -4.775 11.451 1.00 97.62 180 ILE A CA 1
ATOM 1264 C C . ILE A 1 180 ? -11.721 -4.982 9.969 1.00 97.62 180 ILE A C 1
ATOM 1266 O O . ILE A 1 180 ? -12.634 -5.118 9.158 1.00 97.62 180 ILE A O 1
ATOM 1270 N N . GLY A 1 181 ? -10.444 -5.040 9.583 1.00 95.88 181 GLY A N 1
ATOM 1271 C CA . GLY A 1 181 ? -10.027 -5.025 8.176 1.00 95.88 181 GLY A CA 1
ATOM 1272 C C . GLY A 1 181 ? -10.578 -6.184 7.350 1.00 95.88 181 GLY A C 1
ATOM 1273 O O . GLY A 1 181 ? -10.974 -5.982 6.201 1.00 95.88 181 GLY A O 1
ATOM 1274 N N . GLY A 1 182 ? -10.726 -7.365 7.958 1.00 94.06 182 GLY A N 1
ATOM 1275 C CA . GLY A 1 182 ? -11.293 -8.545 7.299 1.00 94.06 182 GLY A CA 1
ATOM 1276 C C . GLY A 1 182 ? -12.739 -8.368 6.812 1.00 94.06 182 GLY A C 1
ATOM 1277 O O . GLY A 1 182 ? -13.146 -9.069 5.892 1.00 94.06 182 GLY A O 1
ATOM 1278 N N . ILE A 1 183 ? -13.498 -7.410 7.363 1.00 95.44 183 ILE A N 1
ATOM 1279 C CA . ILE A 1 183 ? -14.846 -7.035 6.885 1.00 95.44 183 ILE A CA 1
ATOM 1280 C C . ILE A 1 183 ? -14.770 -6.356 5.504 1.00 95.44 183 ILE A C 1
ATOM 1282 O O . ILE A 1 183 ? -15.705 -6.438 4.713 1.00 95.44 183 ILE A O 1
ATOM 1286 N N . TYR A 1 184 ? -13.641 -5.710 5.213 1.00 95.75 184 TYR A N 1
ATOM 1287 C CA . TYR A 1 184 ? -13.382 -4.911 4.015 1.00 95.75 184 TYR A CA 1
ATOM 1288 C C . TYR A 1 184 ? -12.371 -5.574 3.062 1.00 95.75 184 TYR A C 1
ATOM 1290 O O . TYR A 1 184 ? -11.906 -4.936 2.119 1.00 95.75 184 TYR A O 1
ATOM 1298 N N . GLY A 1 185 ? -11.986 -6.830 3.313 1.00 94.81 185 GLY A N 1
ATOM 1299 C CA . GLY A 1 185 ? -10.960 -7.538 2.539 1.00 94.81 185 GLY A CA 1
ATOM 1300 C C . GLY A 1 185 ? -9.516 -7.101 2.820 1.00 94.81 185 GLY A C 1
ATOM 1301 O O . GLY A 1 185 ? -8.606 -7.535 2.119 1.00 94.81 185 GLY A O 1
ATOM 1302 N N . TRP A 1 186 ? -9.284 -6.246 3.820 1.00 97.25 186 TRP A N 1
ATOM 1303 C CA . TRP A 1 186 ? -7.956 -5.765 4.213 1.00 97.25 186 TRP A CA 1
ATOM 1304 C C . TRP A 1 186 ? -7.350 -6.637 5.313 1.00 97.25 186 TRP A C 1
ATOM 1306 O O . TRP A 1 186 ? -8.000 -6.934 6.314 1.00 97.25 186 TRP A O 1
ATOM 1316 N N . GLY A 1 187 ? -6.079 -7.012 5.179 1.00 94.31 187 GLY A N 1
ATOM 1317 C CA . GLY A 1 187 ? -5.427 -7.821 6.205 1.00 94.31 187 GLY A CA 1
ATOM 1318 C C . GLY A 1 187 ? -3.950 -8.089 5.960 1.00 94.31 187 GLY A C 1
ATOM 1319 O O . GLY A 1 187 ? -3.323 -7.541 5.054 1.00 94.31 187 GLY A O 1
ATOM 1320 N N . LYS A 1 188 ? -3.375 -8.948 6.807 1.00 92.38 188 LYS A N 1
ATOM 1321 C CA . LYS A 1 188 ? -1.967 -9.339 6.728 1.00 92.38 188 LYS A CA 1
ATOM 1322 C C . LYS A 1 188 ? -1.808 -10.665 5.985 1.00 92.38 188 LYS A C 1
ATOM 1324 O O . LYS A 1 188 ? -1.838 -11.725 6.607 1.00 92.38 188 LYS A O 1
ATOM 1329 N N . TYR A 1 189 ? -1.635 -10.593 4.666 1.00 86.81 189 TYR A N 1
ATOM 1330 C CA . TYR A 1 189 ? -1.541 -11.777 3.798 1.00 86.81 189 TYR A CA 1
ATOM 1331 C C . TYR A 1 189 ? -0.122 -12.058 3.278 1.00 86.81 189 TYR A C 1
ATOM 1333 O O . TYR A 1 189 ? 0.217 -13.211 3.021 1.00 86.81 189 TYR A O 1
ATOM 1341 N N . GLU A 1 190 ? 0.733 -11.036 3.192 1.00 82.38 190 GLU A N 1
ATOM 1342 C CA . GLU A 1 190 ? 2.126 -11.144 2.737 1.00 82.38 190 GLU A CA 1
ATOM 1343 C C . GLU A 1 190 ? 3.107 -10.406 3.667 1.00 82.38 190 GLU A C 1
ATOM 1345 O O . GLU A 1 190 ? 2.706 -9.837 4.685 1.00 82.38 190 GLU A O 1
ATOM 1350 N N . ALA A 1 191 ? 4.405 -10.432 3.337 1.00 79.12 191 ALA A N 1
ATOM 1351 C CA . ALA A 1 191 ? 5.485 -9.751 4.065 1.00 79.12 191 ALA A CA 1
ATOM 1352 C C . ALA A 1 191 ? 5.445 -9.973 5.602 1.00 79.12 191 ALA A C 1
ATOM 1354 O O . ALA A 1 191 ? 5.305 -9.019 6.368 1.00 79.12 191 ALA A O 1
ATOM 1355 N N . PRO A 1 192 ? 5.542 -11.222 6.106 1.00 78.06 192 PRO A N 1
ATOM 1356 C CA . PRO A 1 192 ? 5.202 -11.571 7.495 1.00 78.06 192 PRO A CA 1
ATOM 1357 C C . PRO A 1 192 ? 6.020 -10.847 8.579 1.00 78.06 192 PRO A C 1
ATOM 1359 O O . PRO A 1 192 ? 5.550 -10.724 9.707 1.00 78.06 192 PRO A O 1
ATOM 1362 N N . ASN A 1 193 ? 7.213 -10.344 8.247 1.00 83.75 193 ASN A N 1
ATOM 1363 C CA . ASN A 1 193 ? 8.078 -9.593 9.167 1.00 83.75 193 ASN A CA 1
ATOM 1364 C C . ASN A 1 193 ? 7.777 -8.079 9.199 1.00 83.75 193 ASN A C 1
ATOM 1366 O O . ASN A 1 193 ? 8.291 -7.362 10.054 1.00 83.75 193 ASN A O 1
ATOM 1370 N N . GLU A 1 194 ? 6.948 -7.590 8.279 1.00 87.62 194 GLU A N 1
ATOM 1371 C CA . GLU A 1 194 ? 6.620 -6.176 8.104 1.00 87.62 194 GLU A CA 1
ATOM 1372 C C . GLU A 1 194 ? 5.267 -5.888 8.750 1.00 87.62 194 GLU A C 1
ATOM 1374 O O . GLU A 1 194 ? 4.223 -6.006 8.110 1.00 87.62 194 GLU A O 1
ATOM 1379 N N . TRP A 1 195 ? 5.246 -5.564 10.045 1.00 90.25 195 TRP A N 1
ATOM 1380 C CA . TRP A 1 195 ? 3.977 -5.395 10.769 1.00 90.25 195 TRP A CA 1
ATOM 1381 C C . TRP A 1 195 ? 3.096 -4.278 10.181 1.00 90.25 195 TRP A C 1
ATOM 1383 O O . TRP A 1 195 ? 1.876 -4.351 10.317 1.00 90.25 195 TRP A O 1
ATOM 1393 N N . TRP A 1 196 ? 3.702 -3.280 9.532 1.00 93.56 196 TRP A N 1
ATOM 1394 C CA . TRP A 1 196 ? 3.028 -2.135 8.915 1.00 93.56 196 TRP A CA 1
ATOM 1395 C C . TRP A 1 196 ? 2.273 -2.500 7.635 1.00 93.56 196 TRP A C 1
ATOM 1397 O O . TRP A 1 196 ? 1.236 -1.908 7.367 1.00 93.56 196 TRP A O 1
ATOM 1407 N N . HIS A 1 197 ? 2.780 -3.451 6.852 1.00 94.94 197 HIS A N 1
ATOM 1408 C CA . HI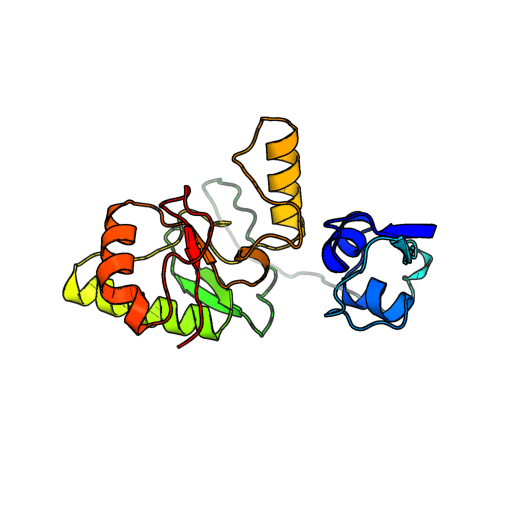S A 1 197 ? 2.289 -3.721 5.506 1.00 94.94 197 HIS A CA 1
ATOM 1409 C C . HIS A 1 197 ? 0.997 -4.544 5.541 1.00 94.94 197 HIS A C 1
ATOM 1411 O O . HIS A 1 197 ? 0.999 -5.659 6.073 1.00 94.94 197 HIS A O 1
ATOM 1417 N N . VAL A 1 198 ? -0.086 -4.029 4.962 1.00 96.56 198 VAL A N 1
ATOM 1418 C CA . VAL A 1 198 ? -1.376 -4.718 4.808 1.00 96.56 198 VAL A CA 1
ATOM 1419 C C . VAL A 1 198 ? -1.823 -4.702 3.350 1.00 96.56 198 VAL A C 1
ATOM 1421 O O . VAL A 1 198 ? -1.587 -3.734 2.632 1.00 96.56 198 VAL A O 1
ATOM 1424 N N . THR A 1 199 ? -2.497 -5.770 2.936 1.00 95.94 199 THR A N 1
ATOM 1425 C CA . THR A 1 199 ? -2.878 -6.040 1.545 1.00 95.94 199 THR A CA 1
ATOM 1426 C C . THR A 1 199 ? -4.390 -6.234 1.463 1.00 95.94 199 THR A C 1
ATOM 1428 O O . THR A 1 199 ? -5.003 -6.801 2.374 1.00 95.94 199 THR A O 1
ATOM 1431 N N . TRP A 1 200 ? -4.996 -5.787 0.369 1.00 95.12 200 TRP A N 1
ATOM 1432 C CA . TRP A 1 200 ? -6.391 -6.032 0.031 1.00 95.12 200 TRP A CA 1
ATOM 1433 C C . TRP A 1 200 ? -6.524 -7.311 -0.802 1.00 95.12 200 TRP A C 1
ATOM 1435 O O . TRP A 1 200 ? -5.893 -7.450 -1.847 1.00 95.12 200 TRP A O 1
ATOM 1445 N N . ALA A 1 201 ? -7.352 -8.248 -0.340 1.00 89.19 201 ALA A N 1
ATOM 1446 C CA . ALA A 1 201 ? -7.566 -9.556 -0.965 1.00 89.19 201 ALA A CA 1
ATOM 1447 C C . ALA A 1 201 ? -8.911 -9.677 -1.715 1.00 89.19 201 ALA A C 1
ATOM 1449 O O . ALA A 1 201 ? -9.268 -10.769 -2.160 1.00 89.19 201 ALA A O 1
ATOM 1450 N N . GLY A 1 202 ? -9.655 -8.574 -1.853 1.00 78.69 202 GLY A N 1
ATOM 1451 C CA . GLY A 1 202 ? -11.038 -8.570 -2.336 1.00 78.69 202 GLY A CA 1
ATOM 1452 C C . GLY A 1 202 ? -12.071 -8.703 -1.209 1.00 78.69 202 GLY A C 1
ATOM 1453 O O . GLY A 1 202 ? -11.757 -9.170 -0.113 1.00 78.69 202 GLY A O 1
ATOM 1454 N N . GLY A 1 203 ? -13.309 -8.287 -1.490 1.00 56.03 203 GLY A N 1
ATOM 1455 C CA . GLY A 1 203 ? -14.476 -8.365 -0.599 1.00 56.03 203 GLY A CA 1
ATOM 1456 C C . GLY A 1 203 ? -15.777 -8.455 -1.388 1.00 56.03 203 GLY A C 1
ATOM 1457 O O . GLY A 1 203 ? -15.799 -7.903 -2.511 1.00 56.03 203 GLY A O 1
#

Sequence (203 aa):
MTHTVVDGETLSGIAAANGLSTETLASWNGISSDTLLISGTTLSVPSLAETGAAGATTATDPAAATTTDPATTTTTTTTGIAPASWLGSIPSPWGDLYLDAGAAAAWNAMRQQALSDYGVDLYPAGPLSAYRTSTQQGEMYELFLSGAGAPANPPGMSSHELGVSVDLATPEMRTVVDAIGGIYGWGKYEAPNEWWHVTWAGG

pLDDT: mean 74.02, std 20.96, range [24.75, 98.19]

Secondary structure (DSSP, 8-state):
-EEEPPTT--HHHHHHHTT--HHHHHHHHTS-TT-PPPTTPEEE---TTTS--S--------------------------SPPPTTEEEEEETTEEEEEEHHHHHHHHHHHHHIIIII-PPP-BSSTTSSS--HHHHHHHHHHHHTTSS---PPTT--GGGGT-EEEBS-HHHHHHHHHHGGGGTEE--S-TT-TTEEEE---

Radius of gyration: 20.45 Å; Cα contacts (8 Å, |Δi|>4): 309; chains: 1; bounding box: 40×59×52 Å

Mean predicted aligned error: 14.33 Å